Protein AF-A0A7Y2DA36-F1 (afdb_monomer)

Secondary structure (DSSP, 8-state):
---HHHHHHHHHHHHHHH-GGGGTTBPPPPPHHHHHHHHHHHTSPPPHHHHHHHHH---BSS--S--TTTTS-EE--HHHHHHHHHHHHHHHTT-PPSS-HHHHHHTTS-EEESS----S--TTEEEEEEETTTEEEEEESS--TT--TTEEEEEETTTTEEEEEESSHHHHHHHHHHHHHHT-EEEETTEEEEPP-

Mean predicted aligned error: 3.6 Å

Nearest PDB structures (foldseek):
  6qbr-assembly1_A  TM=8.772E-01  e=2.105E-14  Saccharomyces cerevisiae
  6qbp-assembly1_B  TM=8.819E-01  e=4.859E-14  Saccharomyces cerevisiae
  6qbn-assembly1_B  TM=8.919E-01  e=9.250E-14  Saccharomyces cerevisiae S288C
  5j1b-assembly1_A  TM=8.796E-01  e=1.052E-13  Saccharomyces cerevisiae
  6qbp-assembly1_A  TM=8.705E-01  e=5.982E-13  Saccharomyces cerevisiae

Structure (mmCIF, N/CA/C/O backbone):
data_AF-A0A7Y2DA36-F1
#
_entry.id   AF-A0A7Y2DA36-F1
#
loop_
_atom_site.group_PDB
_atom_site.id
_atom_site.type_symbol
_atom_site.label_atom_id
_atom_site.label_alt_id
_atom_site.label_comp_id
_atom_site.label_asym_id
_atom_site.label_entity_id
_atom_site.label_seq_id
_atom_site.pdbx_PDB_ins_code
_atom_site.Cartn_x
_atom_site.Cartn_y
_atom_site.Cartn_z
_atom_site.occupancy
_atom_site.B_iso_or_equiv
_atom_site.auth_seq_id
_atom_site.auth_comp_id
_atom_site.auth_asym_id
_atom_site.auth_atom_id
_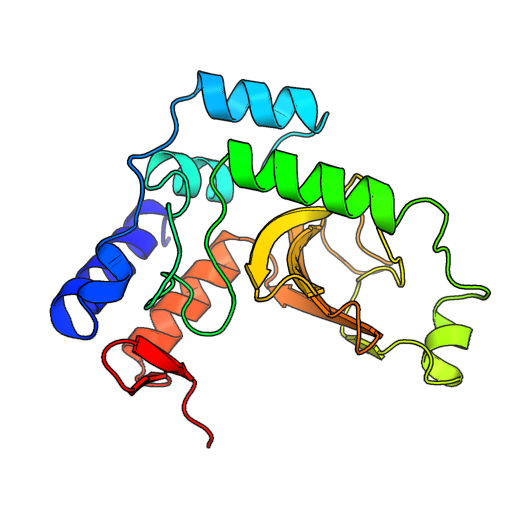atom_site.pdbx_PDB_model_num
ATOM 1 N N . MET A 1 1 ? -21.817 2.425 -4.270 1.00 60.47 1 MET A N 1
ATOM 2 C CA . MET A 1 1 ? -20.372 2.229 -4.485 1.00 60.47 1 MET A CA 1
ATOM 3 C C . MET A 1 1 ? -19.718 2.325 -3.132 1.00 60.47 1 MET A C 1
ATOM 5 O O . MET A 1 1 ? -20.063 3.242 -2.394 1.00 60.47 1 MET A O 1
ATOM 9 N N . GLU A 1 2 ? -18.872 1.363 -2.793 1.00 82.12 2 GLU A N 1
ATOM 10 C CA . GLU A 1 2 ? -18.093 1.446 -1.562 1.00 82.12 2 GLU A CA 1
ATOM 11 C C . GLU A 1 2 ? -17.114 2.617 -1.644 1.00 82.12 2 GLU A C 1
ATOM 13 O O . GLU A 1 2 ? -16.527 2.878 -2.696 1.00 82.12 2 GLU A O 1
ATOM 18 N N . THR A 1 3 ? -16.990 3.356 -0.548 1.00 95.19 3 THR A N 1
ATOM 19 C CA . THR A 1 3 ? -16.012 4.435 -0.384 1.00 95.19 3 THR A CA 1
ATOM 20 C C . THR A 1 3 ? -14.928 3.997 0.588 1.00 95.19 3 THR A C 1
ATOM 22 O O . THR A 1 3 ? -15.167 3.139 1.445 1.00 95.19 3 THR A O 1
ATOM 25 N N . VAL A 1 4 ? -13.757 4.628 0.521 1.00 97.69 4 VAL A N 1
ATOM 26 C CA . VAL A 1 4 ? -12.660 4.342 1.456 1.00 97.69 4 VAL A CA 1
ATOM 27 C C . VAL A 1 4 ? -13.093 4.602 2.902 1.00 97.69 4 VAL A C 1
ATOM 29 O O . VAL A 1 4 ? -12.846 3.762 3.764 1.00 97.69 4 VAL A O 1
ATOM 32 N N . ARG A 1 5 ? -13.860 5.669 3.175 1.00 97.94 5 ARG A N 1
ATOM 33 C CA . ARG A 1 5 ? -14.485 5.880 4.495 1.00 97.94 5 ARG A CA 1
ATOM 34 C C . ARG A 1 5 ? -15.381 4.722 4.941 1.00 97.94 5 ARG A C 1
ATOM 36 O O . ARG A 1 5 ? -15.353 4.362 6.117 1.00 97.94 5 ARG A O 1
ATOM 43 N N . SER A 1 6 ? -16.203 4.162 4.049 1.00 98.12 6 SER A N 1
ATOM 44 C CA . SER A 1 6 ? -17.090 3.044 4.404 1.00 98.12 6 SER A CA 1
ATOM 45 C C . SER A 1 6 ? -16.318 1.756 4.702 1.00 98.12 6 SER A C 1
ATOM 47 O O . SER A 1 6 ? -16.662 1.058 5.654 1.00 98.12 6 SER A O 1
ATOM 49 N N . LEU A 1 7 ? -15.235 1.502 3.961 1.00 98.56 7 LEU A N 1
ATOM 50 C CA . LEU A 1 7 ? -14.328 0.377 4.177 1.00 98.56 7 LEU A CA 1
ATOM 51 C C . LEU A 1 7 ? -13.592 0.486 5.513 1.00 98.56 7 LEU A C 1
ATOM 53 O O . LEU A 1 7 ? -13.593 -0.461 6.293 1.00 98.56 7 LEU A O 1
ATOM 57 N N . TRP A 1 8 ? -13.048 1.663 5.830 1.00 98.44 8 TRP A N 1
ATOM 58 C CA . TRP A 1 8 ? -12.427 1.913 7.132 1.00 98.44 8 TRP A CA 1
ATOM 59 C C . TRP A 1 8 ? -13.408 1.733 8.288 1.00 98.44 8 TRP A C 1
ATOM 61 O O . TRP A 1 8 ? -13.072 1.087 9.272 1.00 98.44 8 TRP A O 1
ATOM 71 N N . ASN A 1 9 ? -14.649 2.211 8.154 1.00 98.38 9 ASN A N 1
ATOM 72 C CA . ASN A 1 9 ? -15.666 1.988 9.184 1.00 98.38 9 ASN A CA 1
ATOM 73 C C . ASN A 1 9 ? -15.932 0.491 9.418 1.00 98.38 9 ASN A C 1
ATOM 75 O O . ASN A 1 9 ? -16.100 0.073 10.563 1.00 98.38 9 ASN A O 1
ATOM 79 N N . ARG A 1 10 ? -15.987 -0.318 8.352 1.00 98.38 10 ARG A N 1
ATOM 80 C CA . ARG A 1 10 ? -16.141 -1.780 8.449 1.00 98.38 10 ARG A CA 1
ATOM 81 C C . ARG A 1 10 ? -14.934 -2.417 9.142 1.00 98.38 10 ARG A C 1
ATOM 83 O O . ARG A 1 10 ? -15.123 -3.150 10.111 1.00 98.38 10 ARG A O 1
ATOM 90 N N . LEU A 1 11 ? -13.718 -2.061 8.723 1.00 98.06 11 LEU A N 1
ATOM 91 C CA . LEU A 1 11 ? -12.470 -2.539 9.324 1.00 98.06 11 LEU A CA 1
ATOM 92 C C . LEU A 1 11 ? -12.367 -2.185 10.813 1.00 98.06 11 LEU A C 1
ATOM 94 O O . LEU A 1 11 ? -12.115 -3.062 11.636 1.00 98.06 11 LEU A O 1
ATOM 98 N N . GLU A 1 12 ? -12.628 -0.932 11.186 1.00 98.00 12 GLU A N 1
ATOM 99 C CA . GLU A 1 12 ? -12.635 -0.497 12.584 1.00 98.00 12 GLU A CA 1
ATOM 100 C C . GLU A 1 12 ? -13.687 -1.257 13.406 1.00 98.00 12 GLU A C 1
ATOM 102 O O . GLU A 1 12 ? -13.406 -1.700 14.518 1.00 98.00 12 GLU A O 1
ATOM 107 N N . ASN A 1 13 ? -14.902 -1.441 12.882 1.00 98.19 13 ASN A N 1
ATOM 108 C CA . ASN A 1 13 ? -15.960 -2.175 13.584 1.00 98.19 13 ASN A CA 1
ATOM 109 C C . ASN A 1 13 ? -15.602 -3.653 13.783 1.00 98.19 13 ASN A C 1
ATOM 111 O O . ASN A 1 13 ? -15.826 -4.209 14.866 1.00 98.19 13 ASN A O 1
ATOM 115 N N . TRP A 1 14 ? -15.021 -4.279 12.760 1.00 97.75 14 TRP A N 1
ATOM 116 C CA . TRP A 1 14 ? -14.514 -5.640 12.855 1.00 97.75 14 TRP A CA 1
ATOM 117 C C . TRP A 1 14 ? -13.387 -5.726 13.890 1.00 97.75 14 TRP A C 1
ATOM 119 O O . TRP A 1 14 ? -13.440 -6.583 14.774 1.00 97.75 14 TRP A O 1
ATOM 129 N N . GLY A 1 15 ? -12.429 -4.794 13.855 1.00 96.00 15 GLY A N 1
ATOM 130 C CA . GLY A 1 15 ? -11.313 -4.716 14.798 1.00 96.00 15 GLY A CA 1
ATOM 131 C C . GLY A 1 15 ? -11.784 -4.548 16.242 1.00 96.00 15 GLY A C 1
ATOM 132 O O . GLY A 1 15 ? -11.376 -5.315 17.108 1.00 96.00 15 GLY A O 1
ATOM 133 N N . ARG A 1 16 ? -12.737 -3.643 16.507 1.00 96.56 16 ARG A N 1
ATOM 134 C CA . ARG A 1 16 ? -13.330 -3.438 17.846 1.00 96.56 16 ARG A CA 1
ATOM 135 C C . ARG A 1 16 ? -13.975 -4.700 18.416 1.00 96.56 16 ARG A C 1
ATOM 137 O O . ARG A 1 16 ? -14.029 -4.852 19.633 1.00 96.56 16 ARG A O 1
ATOM 144 N N . THR A 1 17 ? -14.480 -5.576 17.552 1.00 96.25 17 THR A N 1
ATOM 145 C CA . THR A 1 17 ? -15.185 -6.797 17.957 1.00 96.25 17 THR A CA 1
ATOM 146 C C . THR A 1 17 ? -14.232 -7.982 18.113 1.00 96.25 17 THR A C 1
ATOM 148 O O . THR A 1 17 ? -14.348 -8.733 19.078 1.00 96.25 17 THR A O 1
ATOM 151 N N . ASN A 1 18 ? -13.288 -8.150 17.182 1.00 94.94 18 ASN A N 1
ATOM 152 C CA . ASN A 1 18 ? -12.509 -9.383 17.041 1.00 94.94 18 ASN A CA 1
ATOM 153 C C . ASN A 1 18 ? -11.040 -9.236 17.458 1.00 94.94 18 ASN A C 1
ATOM 155 O O . ASN A 1 18 ? -10.461 -10.173 18.007 1.00 94.94 18 ASN A O 1
ATOM 159 N N . ALA A 1 19 ? -10.429 -8.073 17.218 1.00 93.81 19 ALA A N 1
ATOM 160 C CA . ALA A 1 19 ? -9.013 -7.831 17.486 1.00 93.81 19 ALA A CA 1
ATOM 161 C C . ALA A 1 19 ? -8.736 -6.372 17.901 1.00 93.81 19 ALA A C 1
ATOM 163 O O . ALA A 1 19 ? -8.043 -5.661 17.175 1.00 93.81 19 ALA A O 1
ATOM 164 N N . PRO A 1 20 ? -9.220 -5.900 19.071 1.00 93.56 20 PRO A N 1
ATOM 165 C CA . PRO A 1 20 ? -9.138 -4.481 19.439 1.00 93.56 20 PRO A CA 1
ATOM 166 C C . PRO A 1 20 ? -7.720 -3.901 19.406 1.00 93.56 20 PRO A C 1
ATOM 168 O O . PRO A 1 20 ? -7.544 -2.739 19.054 1.00 93.56 20 PRO A O 1
ATOM 171 N N . LYS A 1 21 ? -6.714 -4.740 19.688 1.00 90.25 21 LYS A N 1
ATOM 172 C CA . LYS A 1 21 ? -5.293 -4.376 19.657 1.00 90.25 21 LYS A CA 1
ATOM 173 C C . LYS A 1 21 ? -4.812 -3.862 18.302 1.00 90.25 21 LYS A C 1
ATOM 175 O O . LYS A 1 21 ? -3.883 -3.077 18.275 1.00 90.25 21 LYS A O 1
ATOM 180 N N . MET A 1 22 ? -5.425 -4.279 17.190 1.00 91.44 22 MET A N 1
ATOM 181 C CA . MET A 1 22 ? -5.031 -3.800 15.854 1.00 91.44 22 MET A CA 1
ATOM 182 C C . MET A 1 22 ? -5.370 -2.320 15.616 1.00 91.44 22 MET A C 1
ATOM 184 O O . MET A 1 22 ? -4.970 -1.758 14.605 1.00 91.44 22 MET A O 1
ATOM 188 N N . LEU A 1 23 ? -6.176 -1.719 16.498 1.00 93.62 23 LEU A N 1
ATOM 189 C CA . LEU A 1 23 ? -6.620 -0.330 16.394 1.00 93.62 23 LEU A CA 1
ATOM 190 C C . LEU A 1 23 ? -5.894 0.599 17.373 1.00 93.62 23 LEU A C 1
ATOM 192 O O . LEU A 1 23 ? -6.095 1.807 17.294 1.00 93.62 23 LEU A O 1
ATOM 196 N N . GLU A 1 24 ? -5.126 0.052 18.323 1.00 91.12 24 GLU A N 1
ATOM 197 C CA . GLU A 1 24 ? -4.502 0.824 19.410 1.00 91.12 24 GLU A CA 1
ATOM 198 C C . GLU A 1 24 ? -3.433 1.792 18.882 1.00 91.12 24 GLU A C 1
ATOM 200 O O . GLU A 1 24 ? -3.335 2.913 19.381 1.00 91.12 24 GLU A O 1
ATOM 205 N N . ASP A 1 25 ? -2.740 1.393 17.815 1.00 90.81 25 ASP A N 1
ATOM 206 C CA . ASP A 1 25 ? -1.566 2.093 17.281 1.00 90.81 25 ASP A CA 1
ATOM 207 C C . ASP A 1 25 ? -1.891 2.952 16.047 1.00 90.81 25 ASP A C 1
ATOM 209 O O . ASP A 1 25 ? -0.998 3.523 15.420 1.00 90.81 25 ASP A O 1
ATOM 213 N N . LEU A 1 26 ? -3.171 3.049 15.665 1.00 95.44 26 LEU A N 1
ATOM 214 C CA . LEU A 1 26 ? -3.594 3.866 14.530 1.00 95.44 26 LEU A CA 1
ATOM 215 C C . LEU A 1 26 ? -3.426 5.354 14.836 1.00 95.44 26 LEU A C 1
ATOM 217 O O . LEU A 1 26 ? -4.015 5.894 15.777 1.00 95.44 26 LEU A O 1
ATOM 221 N N . ASN A 1 27 ? -2.693 6.046 13.969 1.00 96.62 27 ASN A N 1
ATOM 222 C CA . ASN A 1 27 ? -2.507 7.483 14.087 1.00 96.62 27 ASN A CA 1
ATOM 223 C C . ASN A 1 27 ? -3.800 8.235 13.739 1.00 96.62 27 ASN A C 1
ATOM 225 O O . ASN A 1 27 ? -4.677 7.747 13.012 1.00 96.62 27 ASN A O 1
ATOM 229 N N . SER A 1 28 ? -3.903 9.481 14.205 1.00 97.25 28 SER A N 1
ATOM 230 C CA . SER A 1 28 ? -4.895 10.413 13.667 1.00 97.25 28 SER A CA 1
ATOM 231 C C . SER A 1 28 ? -4.665 10.639 12.172 1.00 97.25 28 SER A C 1
ATOM 233 O O . SER A 1 28 ? -3.541 10.523 11.684 1.00 97.25 28 SER A O 1
ATOM 235 N N . GLY A 1 29 ? -5.726 10.981 11.446 1.00 98.44 29 GLY A N 1
ATOM 236 C CA . GLY A 1 29 ? -5.642 11.297 10.024 1.00 98.44 29 GLY A CA 1
ATOM 237 C C . GLY A 1 29 ? -4.644 12.410 9.695 1.00 98.44 29 GLY A C 1
ATOM 238 O O . GLY A 1 29 ? -4.483 13.359 10.463 1.00 98.44 29 GLY A O 1
ATOM 239 N N . ALA A 1 30 ? -4.004 12.284 8.535 1.00 98.44 30 ALA A N 1
ATOM 240 C CA . ALA A 1 30 ? -3.049 13.245 8.008 1.00 98.44 30 ALA A CA 1
ATOM 241 C C . ALA A 1 30 ? -3.755 14.540 7.591 1.00 98.44 30 ALA A C 1
ATOM 243 O O . ALA A 1 30 ? -4.823 14.512 6.967 1.00 98.44 30 ALA A O 1
ATOM 244 N N . GLY A 1 31 ? -3.133 15.676 7.892 1.00 98.38 31 GLY A N 1
ATOM 245 C CA . GLY A 1 31 ? -3.520 16.970 7.349 1.00 98.38 31 GLY A CA 1
ATOM 246 C C . GLY A 1 31 ? -3.215 17.076 5.854 1.00 98.38 31 GLY A C 1
ATOM 247 O O . GLY A 1 31 ? -2.339 16.392 5.321 1.00 98.38 31 GLY A O 1
ATOM 248 N N . ASP A 1 32 ? -3.912 17.981 5.164 1.00 98.31 32 ASP A N 1
ATOM 249 C CA . ASP A 1 32 ? -3.669 18.217 3.736 1.00 98.31 32 ASP A CA 1
ATOM 250 C C . ASP A 1 32 ? -2.222 18.667 3.467 1.00 98.31 32 ASP A C 1
ATOM 252 O O . ASP A 1 32 ? -1.628 18.225 2.487 1.00 98.31 32 ASP A O 1
ATOM 256 N N . ASP A 1 33 ? -1.623 19.459 4.363 1.00 98.44 33 ASP A N 1
ATOM 257 C CA . ASP A 1 33 ? -0.231 19.913 4.240 1.00 98.44 33 ASP A CA 1
ATOM 258 C C . ASP A 1 33 ? 0.776 18.750 4.292 1.00 98.44 33 ASP A C 1
ATOM 260 O O . ASP A 1 33 ? 1.762 18.760 3.556 1.00 98.44 33 ASP A O 1
ATOM 264 N N . GLU A 1 34 ? 0.522 17.718 5.107 1.00 98.69 34 GLU A N 1
ATOM 265 C CA . GLU A 1 34 ? 1.378 16.524 5.187 1.00 98.69 34 GLU A CA 1
ATOM 266 C C . GLU A 1 34 ? 1.312 15.708 3.892 1.00 98.69 34 GLU A C 1
ATOM 268 O O . GLU A 1 34 ? 2.333 15.243 3.385 1.00 98.69 34 GLU A O 1
ATOM 273 N N . ILE A 1 35 ? 0.110 15.562 3.327 1.00 98.75 35 ILE A N 1
ATOM 274 C CA . ILE A 1 35 ? -0.100 14.850 2.062 1.00 98.75 35 ILE A CA 1
ATOM 275 C C . ILE A 1 35 ? 0.528 15.628 0.899 1.00 98.75 35 ILE A C 1
ATOM 277 O O . ILE A 1 35 ? 1.192 15.029 0.056 1.00 98.75 35 ILE A O 1
ATOM 281 N N . ILE A 1 36 ? 0.366 16.954 0.864 1.00 98.62 36 ILE A N 1
ATOM 282 C CA . ILE A 1 36 ? 0.979 17.823 -0.151 1.00 98.62 36 ILE A CA 1
ATOM 283 C C . ILE A 1 36 ? 2.506 17.759 -0.059 1.00 98.62 36 ILE A C 1
ATOM 285 O O . ILE A 1 36 ? 3.177 17.660 -1.087 1.00 98.62 36 ILE A O 1
ATOM 289 N N . ALA A 1 37 ? 3.067 17.788 1.153 1.00 98.62 37 ALA A N 1
ATOM 290 C CA . ALA A 1 37 ? 4.505 17.655 1.356 1.00 98.62 37 ALA A CA 1
ATOM 291 C C . ALA A 1 37 ? 5.023 16.302 0.846 1.00 98.62 37 ALA A C 1
ATOM 293 O O . ALA A 1 37 ? 6.053 16.263 0.172 1.00 98.62 37 ALA A O 1
ATOM 294 N N . LEU A 1 38 ? 4.287 15.214 1.099 1.00 98.69 38 LEU A N 1
ATOM 295 C CA . LEU A 1 38 ? 4.619 13.889 0.581 1.00 98.69 38 LEU A CA 1
ATOM 296 C C . LEU A 1 38 ? 4.563 13.838 -0.955 1.00 98.69 38 LEU A C 1
ATOM 298 O O . LEU A 1 38 ? 5.533 13.421 -1.582 1.00 98.69 38 LEU A O 1
ATOM 302 N N . GLU A 1 39 ? 3.470 14.301 -1.570 1.00 98.62 39 GLU A N 1
ATOM 303 C CA . GLU A 1 39 ? 3.325 14.378 -3.035 1.00 98.62 39 GLU A CA 1
ATOM 304 C C . GLU A 1 39 ? 4.458 15.201 -3.669 1.00 98.62 39 GLU A C 1
ATOM 306 O O . GLU A 1 39 ? 5.055 14.794 -4.669 1.00 98.62 39 GLU A O 1
ATOM 311 N N . SER A 1 40 ? 4.814 16.329 -3.047 1.00 98.44 40 SER A N 1
ATOM 312 C CA . SER A 1 40 ? 5.918 17.176 -3.496 1.00 98.44 40 SER A CA 1
ATOM 313 C C . SER A 1 40 ? 7.277 16.489 -3.368 1.00 98.44 40 SER A C 1
ATOM 315 O O . SER A 1 40 ? 8.116 16.663 -4.249 1.00 98.44 40 SER A O 1
ATOM 317 N N . ALA A 1 41 ? 7.520 15.740 -2.290 1.00 98.19 41 ALA A N 1
ATOM 318 C CA . ALA A 1 41 ? 8.782 15.033 -2.076 1.00 98.19 41 ALA A CA 1
ATOM 319 C C . ALA A 1 41 ? 8.960 13.857 -3.050 1.00 98.19 41 ALA A C 1
ATOM 321 O O . ALA A 1 41 ? 10.066 13.620 -3.530 1.00 98.19 41 ALA A O 1
ATOM 322 N N . LEU A 1 42 ? 7.868 13.158 -3.370 1.00 97.50 42 LEU A N 1
ATOM 323 C CA . LEU A 1 42 ? 7.843 12.048 -4.328 1.00 97.50 42 LEU A CA 1
ATOM 324 C C . LEU A 1 42 ? 7.768 12.515 -5.791 1.00 97.50 42 LEU A C 1
ATOM 326 O O . LEU A 1 42 ? 7.936 11.704 -6.699 1.00 97.50 42 LEU A O 1
ATOM 330 N N . ASN A 1 43 ? 7.498 13.805 -6.026 1.00 97.38 43 ASN A N 1
ATOM 331 C CA . ASN A 1 43 ? 7.228 14.377 -7.346 1.00 97.38 43 ASN A CA 1
ATOM 332 C C . ASN A 1 43 ? 6.118 13.617 -8.110 1.00 97.38 43 ASN A C 1
ATOM 334 O O . ASN A 1 43 ? 6.211 13.385 -9.317 1.00 97.38 43 ASN A O 1
ATOM 338 N N . LEU A 1 44 ? 5.070 13.205 -7.389 1.00 96.38 44 LEU A N 1
ATOM 339 C CA . LEU A 1 44 ? 3.949 12.406 -7.891 1.00 96.38 44 LEU A CA 1
ATOM 340 C C . LEU A 1 44 ? 2.642 12.819 -7.207 1.00 96.38 44 LEU A C 1
ATOM 342 O O . LEU A 1 44 ? 2.637 13.327 -6.091 1.00 96.38 44 LEU A O 1
ATOM 346 N N . THR A 1 45 ? 1.513 12.570 -7.870 1.00 97.62 45 THR A N 1
ATOM 347 C CA . THR A 1 45 ? 0.181 12.719 -7.265 1.00 97.62 45 THR A CA 1
ATOM 348 C C . THR A 1 45 ? -0.309 11.359 -6.785 1.00 97.62 45 THR A C 1
ATOM 350 O O . THR A 1 45 ? -0.451 10.430 -7.579 1.00 97.62 45 THR A O 1
ATOM 353 N N . LEU A 1 46 ? -0.597 11.242 -5.491 1.00 98.25 46 LEU A N 1
ATOM 354 C CA . LEU A 1 46 ? -1.102 10.014 -4.887 1.00 98.25 46 LEU A CA 1
ATOM 355 C C . LEU A 1 46 ? -2.554 9.748 -5.316 1.00 98.25 46 LEU A C 1
ATOM 357 O O . LEU A 1 46 ? -3.323 10.697 -5.534 1.00 98.25 46 LEU A O 1
ATOM 361 N N . PRO A 1 47 ? -2.990 8.474 -5.381 1.00 98.12 47 PRO A N 1
ATOM 362 C CA . PRO A 1 47 ? -4.357 8.150 -5.764 1.00 98.12 47 PRO A CA 1
ATOM 363 C C . PRO A 1 47 ? -5.353 8.719 -4.752 1.00 98.12 47 PRO A C 1
ATOM 365 O O . PRO A 1 47 ? -5.102 8.722 -3.544 1.00 98.12 47 PRO A O 1
ATOM 368 N N . ALA A 1 48 ? -6.515 9.170 -5.230 1.00 98.12 48 ALA A N 1
ATOM 369 C CA . ALA A 1 48 ? -7.537 9.778 -4.376 1.00 98.12 48 ALA A CA 1
ATOM 370 C C . ALA A 1 48 ? -7.961 8.857 -3.217 1.00 98.12 48 ALA A C 1
ATOM 372 O O . ALA A 1 48 ? -8.091 9.325 -2.087 1.00 98.12 48 ALA A O 1
ATOM 373 N N . SER A 1 49 ? -8.088 7.552 -3.480 1.00 98.00 49 SER A N 1
ATOM 374 C CA . SER A 1 49 ? -8.423 6.543 -2.472 1.00 98.00 49 SER A CA 1
ATOM 375 C C . SER A 1 49 ? -7.368 6.435 -1.370 1.00 98.00 49 SER A C 1
ATOM 377 O O . SER A 1 49 ? -7.707 6.327 -0.195 1.00 98.00 49 SER A O 1
ATOM 379 N N . TYR A 1 50 ? -6.084 6.504 -1.726 1.00 98.69 50 TYR A N 1
ATOM 380 C CA . TYR A 1 50 ? -5.0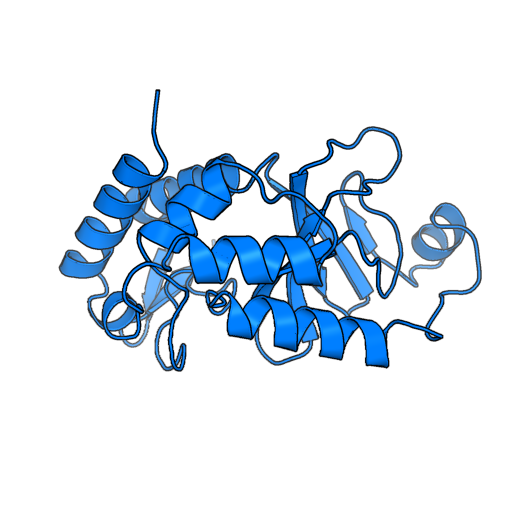06 6.434 -0.744 1.00 98.69 50 TYR A CA 1
ATOM 381 C C . TYR A 1 50 ? -4.924 7.719 0.087 1.00 98.69 50 TYR A C 1
ATOM 383 O O . TYR A 1 50 ? -4.807 7.661 1.308 1.00 98.69 50 TYR A O 1
ATOM 391 N N . LYS A 1 51 ? -5.114 8.888 -0.540 1.00 98.69 51 LYS A N 1
ATOM 392 C CA . LYS A 1 51 ? -5.218 10.161 0.190 1.00 98.69 51 LYS A CA 1
ATOM 393 C C . LYS A 1 51 ? -6.405 10.188 1.151 1.00 98.69 51 LYS A C 1
ATOM 395 O O . LYS A 1 51 ? -6.279 10.715 2.249 1.00 98.69 51 LYS A O 1
ATOM 400 N N . GLU A 1 52 ? -7.560 9.646 0.761 1.00 98.56 52 GLU A N 1
ATOM 401 C CA . GLU A 1 52 ? -8.707 9.505 1.669 1.00 98.56 52 GLU A CA 1
ATOM 402 C C . GLU A 1 52 ? -8.361 8.598 2.858 1.00 98.56 52 GLU A C 1
ATOM 404 O O . GLU A 1 52 ? -8.668 8.951 3.991 1.00 98.56 52 GLU A O 1
ATOM 409 N N . SER A 1 53 ? -7.653 7.491 2.619 1.00 98.69 53 SER A N 1
ATOM 410 C CA . SER A 1 53 ? -7.173 6.593 3.674 1.00 98.69 53 SER A CA 1
ATOM 411 C C . SER A 1 53 ? -6.231 7.295 4.656 1.00 98.69 53 SER A C 1
ATOM 413 O O . SER A 1 53 ? -6.453 7.228 5.863 1.00 98.69 53 SER A O 1
ATOM 415 N N . LEU A 1 54 ? -5.233 8.032 4.154 1.00 98.75 54 LEU A N 1
ATOM 416 C CA . LEU A 1 54 ? -4.307 8.816 4.980 1.00 98.75 54 LEU A CA 1
ATOM 417 C C . LEU A 1 54 ? -5.031 9.872 5.823 1.00 98.75 54 LEU A C 1
ATOM 419 O O . LEU A 1 54 ? -4.691 10.062 6.986 1.00 98.75 54 LEU A O 1
ATOM 423 N N . ARG A 1 55 ? -6.071 10.521 5.281 1.00 98.69 55 ARG A N 1
ATOM 424 C CA . ARG A 1 55 ? -6.911 11.476 6.031 1.00 98.69 55 ARG A CA 1
ATOM 425 C C . ARG A 1 55 ? -7.762 10.829 7.124 1.00 98.69 55 ARG A C 1
ATOM 427 O O . ARG A 1 55 ? -8.264 11.543 7.987 1.00 98.69 55 ARG A O 1
ATOM 434 N N . ILE A 1 56 ? -7.972 9.514 7.082 1.00 98.56 56 ILE A N 1
ATOM 435 C CA . ILE A 1 56 ? -8.662 8.775 8.147 1.00 98.56 56 ILE A CA 1
ATOM 436 C C . ILE A 1 56 ? -7.636 8.354 9.203 1.00 98.56 56 ILE A C 1
ATOM 438 O O . ILE A 1 56 ? -7.798 8.711 10.369 1.00 98.56 56 ILE A O 1
ATOM 442 N N . HIS A 1 57 ? -6.558 7.693 8.773 1.00 98.38 57 HIS A N 1
ATOM 443 C CA . HIS A 1 57 ? -5.435 7.290 9.616 1.00 98.38 57 HIS A CA 1
ATOM 444 C C . HIS A 1 57 ? -4.109 7.546 8.902 1.00 98.38 57 HIS A C 1
ATOM 446 O O . HIS A 1 57 ? -3.865 6.999 7.822 1.00 98.38 57 HIS A O 1
ATOM 452 N N . ASN A 1 58 ? -3.233 8.347 9.514 1.00 98.31 58 ASN A N 1
ATOM 453 C CA . ASN A 1 58 ? -1.890 8.596 8.996 1.00 98.31 58 ASN A CA 1
ATOM 454 C C . ASN A 1 58 ? -0.930 7.453 9.366 1.00 98.31 58 ASN A C 1
ATOM 456 O O . ASN A 1 58 ? 0.024 7.653 10.117 1.00 98.31 58 ASN A O 1
ATOM 460 N N . GLY A 1 59 ? -1.205 6.241 8.890 1.00 96.81 59 GLY A N 1
ATOM 461 C CA . GLY A 1 59 ? -0.438 5.060 9.280 1.00 96.81 59 GLY A CA 1
ATOM 462 C C . GLY A 1 59 ? -0.691 4.603 10.718 1.00 96.81 59 GLY A C 1
ATOM 463 O O . GLY A 1 59 ? -1.668 4.999 11.359 1.00 96.81 59 GLY A O 1
ATOM 464 N N . GLU A 1 60 ? 0.228 3.787 11.220 1.00 94.06 60 GLU A N 1
ATOM 465 C CA . GLU A 1 60 ? 0.322 3.336 12.610 1.00 94.06 60 GLU A CA 1
ATOM 466 C C . GLU A 1 60 ? 1.715 3.640 13.196 1.00 94.06 60 GLU A C 1
ATOM 468 O O . GLU A 1 60 ? 2.679 3.830 12.452 1.00 94.06 60 GLU A O 1
ATOM 473 N N . SER A 1 61 ? 1.819 3.786 14.520 1.00 83.50 61 SER A N 1
ATOM 474 C CA . SER A 1 61 ? 3.022 4.308 15.194 1.00 83.50 61 SER A CA 1
ATOM 475 C C . SER A 1 61 ? 4.165 3.303 15.352 1.00 83.50 61 SER A C 1
ATOM 477 O O . SER A 1 61 ? 5.329 3.632 15.127 1.00 83.50 61 SER A O 1
ATOM 479 N N . ASP A 1 62 ? 3.846 2.091 15.777 1.00 69.06 62 ASP A N 1
ATOM 480 C CA 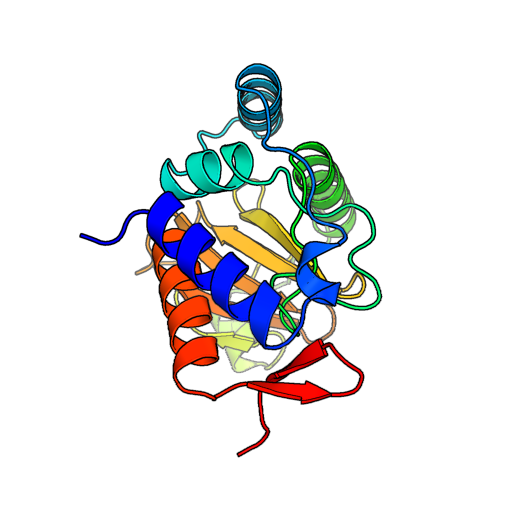. ASP A 1 62 ? 4.786 1.053 16.205 1.00 69.06 62 ASP A CA 1
ATOM 481 C C . ASP A 1 62 ? 4.451 -0.313 15.600 1.00 69.06 62 ASP A C 1
ATOM 483 O O . ASP A 1 62 ? 5.343 -1.160 15.504 1.00 69.06 62 ASP A O 1
ATOM 487 N N . GLY A 1 63 ? 3.210 -0.517 15.131 1.00 61.50 63 GLY A N 1
ATOM 488 C CA . GLY A 1 63 ? 2.790 -1.693 14.356 1.00 61.50 63 GLY A CA 1
ATOM 489 C C . GLY A 1 63 ? 3.050 -3.021 15.076 1.00 61.50 63 GLY A C 1
ATOM 490 O O . GLY A 1 63 ? 3.177 -4.078 14.449 1.00 61.50 63 GLY A O 1
ATOM 491 N N . TRP A 1 64 ? 3.196 -2.980 16.401 1.00 66.81 64 TRP A N 1
ATOM 492 C CA . TRP A 1 64 ? 3.619 -4.096 17.232 1.00 66.81 64 TRP A CA 1
ATOM 493 C C . TRP A 1 64 ? 2.855 -4.043 18.553 1.00 66.81 64 TRP A C 1
ATOM 495 O O . TRP A 1 64 ? 2.976 -3.074 19.286 1.00 66.81 64 TRP A O 1
ATOM 505 N N . PRO A 1 65 ? 2.144 -5.106 18.956 1.00 65.38 65 PRO A N 1
ATOM 506 C CA . PRO A 1 65 ? 2.154 -6.445 18.386 1.00 65.38 65 PRO A CA 1
ATOM 507 C C . PRO A 1 65 ? 1.277 -6.628 17.137 1.00 65.38 65 PRO A C 1
ATOM 509 O O . PRO A 1 65 ? 1.446 -7.626 16.443 1.00 65.38 65 PRO A O 1
ATOM 512 N N . CYS A 1 66 ? 0.310 -5.752 16.870 1.00 81.19 66 CYS A N 1
ATOM 513 C CA . CYS A 1 66 ? -0.774 -6.038 15.932 1.00 81.19 66 CYS A CA 1
ATOM 514 C C . CYS A 1 66 ? -0.914 -4.935 14.883 1.00 81.19 66 CYS A C 1
ATOM 516 O O . CYS A 1 66 ? -1.307 -3.827 15.218 1.00 81.19 66 CYS A O 1
ATOM 518 N N . LYS A 1 67 ? -0.639 -5.266 13.622 1.00 90.19 67 LYS A N 1
ATOM 519 C CA . LYS A 1 67 ? -0.727 -4.340 12.489 1.00 90.19 67 LYS A CA 1
ATOM 520 C C . LYS A 1 67 ? -2.158 -4.277 11.963 1.00 90.19 67 LYS A C 1
ATOM 522 O O . LYS A 1 67 ? -2.843 -5.306 11.909 1.00 90.19 67 LYS A O 1
ATOM 527 N N . ILE A 1 68 ? -2.601 -3.113 11.492 1.00 94.50 68 ILE A N 1
ATOM 528 C CA . ILE A 1 68 ? -3.948 -2.945 10.923 1.00 94.50 68 ILE A CA 1
ATOM 529 C C . ILE A 1 68 ? -4.177 -3.796 9.662 1.00 94.50 68 ILE A C 1
ATOM 531 O O . ILE A 1 68 ? -5.292 -4.272 9.445 1.00 94.50 68 ILE A O 1
ATOM 535 N N . PHE A 1 69 ? -3.125 -4.071 8.879 1.00 94.06 69 PHE A N 1
ATOM 536 C CA . PHE A 1 69 ? -3.143 -4.998 7.733 1.00 94.06 69 PHE A CA 1
ATOM 537 C C . PHE A 1 69 ? -2.630 -6.407 8.080 1.00 94.06 69 PHE A C 1
ATOM 539 O O . PHE A 1 69 ? -2.172 -7.139 7.201 1.00 94.06 69 PHE A O 1
ATOM 546 N N . ALA A 1 70 ? -2.730 -6.800 9.353 1.00 90.56 70 ALA A N 1
ATOM 547 C CA . ALA A 1 70 ? -2.433 -8.145 9.833 1.00 90.56 70 ALA A CA 1
ATOM 548 C C . ALA A 1 70 ? -1.021 -8.628 9.441 1.00 90.56 70 ALA A C 1
ATOM 550 O O . ALA A 1 70 ? -0.017 -8.025 9.818 1.00 90.56 70 ALA A O 1
ATOM 551 N N . ASP A 1 71 ? -0.942 -9.732 8.706 1.00 85.69 71 ASP A N 1
ATOM 552 C CA . ASP A 1 71 ? 0.280 -10.376 8.236 1.00 85.69 71 ASP A CA 1
ATOM 553 C C . ASP A 1 71 ? 0.943 -9.666 7.048 1.00 85.69 71 ASP A C 1
ATOM 555 O O . ASP A 1 71 ? 2.098 -9.955 6.743 1.00 85.69 71 ASP A O 1
ATOM 559 N N . ARG A 1 72 ? 0.261 -8.709 6.403 1.00 89.00 72 ARG A N 1
ATOM 560 C CA . ARG A 1 72 ? 0.779 -8.033 5.203 1.00 89.00 72 ARG A CA 1
ATOM 561 C C . ARG A 1 72 ? 1.879 -7.023 5.512 1.00 89.00 72 ARG A C 1
ATOM 563 O O . ARG A 1 72 ? 2.830 -6.908 4.746 1.00 89.00 72 ARG A O 1
ATOM 570 N N . GLY A 1 73 ? 1.748 -6.267 6.600 1.00 89.81 73 GLY A N 1
ATOM 571 C CA . GLY A 1 73 ? 2.706 -5.214 6.935 1.00 89.81 73 GLY A CA 1
ATOM 572 C C . GLY A 1 73 ? 2.107 -4.052 7.714 1.00 89.81 73 GLY A C 1
ATOM 573 O O . GLY A 1 73 ? 0.895 -3.969 7.912 1.00 89.81 73 GLY A O 1
ATOM 574 N N . ALA A 1 74 ? 2.997 -3.204 8.220 1.00 93.44 74 ALA A N 1
ATOM 575 C CA . ALA A 1 74 ? 2.660 -2.044 9.013 1.00 93.44 74 ALA A CA 1
ATOM 576 C C . ALA A 1 74 ? 2.199 -0.911 8.106 1.00 93.44 74 ALA A C 1
ATOM 578 O O . ALA A 1 74 ? 2.823 -0.660 7.074 1.00 93.44 74 ALA A O 1
ATOM 579 N N . TYR A 1 75 ? 1.112 -0.237 8.475 1.00 97.06 75 TYR A N 1
ATOM 580 C CA . TYR A 1 75 ? 0.580 0.863 7.677 1.00 97.06 75 TYR A CA 1
ATOM 581 C C . TYR A 1 75 ? 1.411 2.129 7.847 1.00 97.06 75 TYR A C 1
ATOM 583 O O . TYR A 1 75 ? 1.475 2.705 8.929 1.00 97.06 75 TYR A O 1
ATOM 591 N N . LEU A 1 76 ? 2.060 2.576 6.774 1.00 97.38 76 LEU A N 1
ATOM 592 C CA . LEU A 1 76 ? 3.001 3.686 6.855 1.00 97.38 76 LEU A CA 1
ATOM 593 C C . LEU A 1 76 ? 2.279 5.036 6.946 1.00 97.38 76 LEU A C 1
ATOM 595 O O . LEU A 1 76 ? 1.348 5.318 6.188 1.00 97.38 76 LEU A O 1
ATOM 599 N N . SER A 1 77 ? 2.759 5.889 7.852 1.00 98.06 77 SER A N 1
ATOM 600 C CA . SER A 1 77 ? 2.414 7.313 7.876 1.00 98.06 77 SER A CA 1
ATOM 601 C C . SER A 1 77 ? 3.030 8.038 6.681 1.00 98.06 77 SER A C 1
ATOM 603 O O . SER A 1 77 ? 3.933 7.513 6.037 1.00 98.06 77 SER A O 1
ATOM 605 N N . THR A 1 78 ? 2.618 9.271 6.400 1.00 98.56 78 THR A N 1
ATOM 606 C CA . THR A 1 78 ? 3.237 10.110 5.362 1.00 98.56 78 THR A CA 1
ATOM 607 C C . THR A 1 78 ? 4.758 10.231 5.528 1.00 98.56 78 THR A C 1
ATOM 609 O O . THR A 1 78 ? 5.500 10.114 4.553 1.00 98.56 78 THR A O 1
ATOM 612 N N . GLU A 1 79 ? 5.238 10.396 6.763 1.00 97.69 79 GLU A N 1
ATOM 613 C CA . GLU A 1 79 ? 6.670 10.374 7.087 1.00 97.69 79 GLU A CA 1
ATOM 614 C C . GLU A 1 79 ? 7.280 8.982 6.865 1.00 97.69 79 GLU A C 1
ATOM 616 O O . GLU A 1 79 ? 8.353 8.864 6.270 1.00 97.69 79 GLU A O 1
ATOM 621 N N . GLY A 1 80 ? 6.579 7.927 7.292 1.00 97.25 80 GLY A N 1
ATOM 622 C CA . GLY A 1 80 ? 6.987 6.537 7.103 1.00 97.25 80 GLY A CA 1
ATOM 623 C C . GLY A 1 80 ? 7.157 6.170 5.630 1.00 97.25 80 GLY A C 1
ATOM 624 O O . GLY A 1 80 ? 8.182 5.606 5.266 1.00 97.25 80 GLY A O 1
ATOM 625 N N . VAL A 1 81 ? 6.217 6.570 4.770 1.00 98.31 81 VAL A N 1
ATOM 626 C CA . VAL A 1 81 ? 6.286 6.395 3.311 1.00 98.31 81 VAL A CA 1
ATOM 627 C C . VAL A 1 81 ? 7.554 7.034 2.763 1.00 98.31 81 VAL A C 1
ATOM 629 O O . VAL A 1 81 ? 8.294 6.396 2.019 1.00 98.31 81 VAL A O 1
ATOM 632 N N . LEU A 1 82 ? 7.834 8.288 3.131 1.00 98.12 82 LEU A N 1
ATOM 633 C CA . LEU A 1 82 ? 9.003 8.998 2.618 1.00 98.12 82 LEU A CA 1
ATOM 634 C C . LEU A 1 82 ? 10.313 8.388 3.132 1.00 98.12 82 LEU A C 1
ATOM 636 O O . LEU A 1 82 ? 11.280 8.276 2.377 1.00 98.12 82 LEU A O 1
ATOM 640 N N . LYS A 1 83 ? 10.361 7.989 4.406 1.00 97.00 83 LYS A N 1
ATOM 641 C CA . LYS A 1 83 ? 11.516 7.303 4.994 1.00 97.00 83 LYS A CA 1
ATOM 642 C C . LYS A 1 83 ? 11.784 5.984 4.275 1.00 97.00 83 LYS A C 1
ATOM 644 O O . LYS A 1 83 ? 12.912 5.743 3.852 1.00 97.00 83 LYS A O 1
ATOM 649 N N . GLU A 1 84 ? 10.743 5.180 4.104 1.00 96.56 84 GLU A N 1
ATOM 650 C CA . GLU A 1 84 ? 10.806 3.884 3.443 1.00 96.56 84 GLU A CA 1
ATOM 651 C C . GLU A 1 84 ? 11.219 4.035 1.979 1.00 96.56 84 GLU A C 1
ATOM 653 O O . GLU A 1 84 ? 12.141 3.373 1.520 1.00 96.56 84 GLU A O 1
ATOM 658 N N . TRP A 1 85 ? 10.622 4.979 1.254 1.00 97.62 85 TRP A N 1
ATOM 659 C CA . TRP A 1 85 ? 10.979 5.265 -0.133 1.00 97.62 85 TRP A CA 1
ATOM 660 C C . TRP A 1 85 ? 12.449 5.689 -0.281 1.00 97.62 85 TRP A C 1
ATOM 662 O O . TRP A 1 85 ? 13.139 5.206 -1.176 1.00 97.62 85 TRP A O 1
ATOM 672 N N . ASN A 1 86 ? 12.964 6.547 0.610 1.00 97.06 86 ASN A N 1
ATOM 673 C CA . ASN A 1 86 ? 14.369 6.969 0.576 1.00 97.06 86 ASN A CA 1
ATOM 674 C C . ASN A 1 86 ? 15.330 5.824 0.903 1.00 97.06 86 ASN A C 1
ATOM 676 O O . ASN A 1 86 ? 16.345 5.686 0.224 1.00 97.06 86 ASN A O 1
ATOM 680 N N . MET A 1 87 ? 15.007 5.017 1.916 1.00 94.69 87 MET A N 1
ATOM 681 C CA . MET A 1 87 ? 15.777 3.823 2.263 1.00 94.69 87 MET A CA 1
ATOM 682 C C . MET A 1 87 ? 15.817 2.858 1.075 1.00 94.69 87 MET A C 1
ATOM 684 O O . MET A 1 87 ? 16.877 2.367 0.692 1.00 94.69 87 MET A O 1
ATOM 688 N N . ARG A 1 88 ? 14.673 2.675 0.412 1.00 93.75 88 ARG A N 1
ATOM 689 C CA . ARG A 1 88 ? 14.561 1.803 -0.754 1.00 93.75 88 ARG A CA 1
ATOM 690 C C . ARG A 1 88 ? 15.349 2.283 -1.948 1.00 93.75 88 ARG A C 1
ATOM 692 O O . ARG A 1 88 ? 16.005 1.484 -2.609 1.00 93.75 88 ARG A O 1
ATOM 699 N N . ARG A 1 89 ? 15.309 3.588 -2.192 1.00 94.81 89 ARG A N 1
ATOM 700 C CA . ARG A 1 89 ? 16.144 4.235 -3.193 1.00 94.81 89 ARG A CA 1
ATOM 701 C C . ARG A 1 89 ? 17.622 3.983 -2.907 1.00 94.81 89 ARG A C 1
ATOM 703 O O . ARG A 1 89 ? 18.330 3.558 -3.804 1.00 94.81 89 ARG A O 1
ATOM 710 N N . GLU A 1 90 ? 18.076 4.207 -1.675 1.00 93.62 90 GLU A N 1
ATOM 711 C CA . GLU A 1 90 ? 19.489 4.058 -1.299 1.00 93.62 90 GLU A CA 1
ATOM 712 C C . GLU A 1 90 ? 20.021 2.636 -1.525 1.00 93.62 90 GLU A C 1
ATOM 714 O O . GLU A 1 90 ? 21.131 2.479 -2.027 1.00 93.62 90 GLU A O 1
ATOM 719 N N . PHE A 1 91 ? 19.236 1.605 -1.198 1.00 89.94 91 PHE A N 1
ATOM 720 C CA . PHE A 1 91 ? 19.648 0.210 -1.393 1.00 89.94 91 PHE A CA 1
ATOM 721 C C . PHE A 1 91 ? 19.399 -0.320 -2.810 1.00 89.94 91 PHE A C 1
ATOM 723 O O . PHE A 1 91 ? 20.140 -1.179 -3.293 1.00 89.94 91 PHE A O 1
ATOM 730 N N . GLY A 1 92 ? 18.343 0.149 -3.472 1.00 89.44 92 GLY A N 1
ATOM 731 C CA . GLY A 1 92 ? 17.955 -0.322 -4.796 1.00 89.44 92 GLY A CA 1
ATOM 732 C C . GLY A 1 92 ? 18.706 0.363 -5.936 1.00 89.44 92 GLY A C 1
ATOM 733 O O . GLY A 1 92 ? 19.004 -0.288 -6.938 1.00 89.44 92 GLY A O 1
ATOM 734 N N . GLU A 1 93 ? 19.051 1.649 -5.802 1.00 86.88 93 GLU A N 1
ATOM 735 C CA . GLU A 1 93 ? 19.871 2.353 -6.791 1.00 86.88 93 GLU A CA 1
ATOM 736 C C . GLU A 1 93 ? 21.273 1.731 -6.851 1.00 86.88 93 GLU A C 1
ATOM 738 O O . GLU A 1 93 ? 22.017 1.705 -5.876 1.00 86.88 93 GLU A O 1
ATOM 743 N N . GLY A 1 94 ? 21.645 1.218 -8.027 1.00 78.50 94 GLY A N 1
ATOM 744 C CA . GLY A 1 94 ? 22.925 0.533 -8.235 1.00 78.50 94 GLY A CA 1
ATOM 745 C C . GLY A 1 94 ? 22.899 -0.974 -7.964 1.00 78.50 94 GLY A C 1
ATOM 746 O O . GLY A 1 94 ? 23.867 -1.648 -8.306 1.00 78.50 94 GLY A O 1
ATOM 747 N N . SER A 1 95 ? 21.788 -1.513 -7.457 1.00 85.88 95 SER A N 1
ATOM 748 C CA . SER A 1 95 ? 21.548 -2.957 -7.300 1.00 85.88 95 SER A CA 1
ATOM 749 C C . SER A 1 95 ? 20.796 -3.541 -8.504 1.00 85.88 95 SER A C 1
ATOM 751 O O . SER A 1 95 ? 19.929 -4.395 -8.356 1.00 85.88 95 SER A O 1
ATOM 753 N N . GLU A 1 96 ? 21.070 -3.044 -9.711 1.00 84.81 96 GLU A N 1
ATOM 754 C CA . GLU A 1 96 ? 20.362 -3.476 -10.918 1.00 84.81 96 GLU A CA 1
ATOM 755 C C . GLU A 1 96 ? 20.632 -4.947 -11.240 1.00 84.81 96 GLU A C 1
ATOM 757 O O . GLU A 1 96 ? 21.764 -5.425 -11.169 1.00 84.81 96 GLU A O 1
ATOM 762 N N . LEU A 1 97 ? 19.574 -5.653 -11.635 1.00 86.19 97 LEU A N 1
ATOM 763 C CA . LEU A 1 97 ? 19.671 -7.035 -12.083 1.00 86.19 97 LEU A CA 1
ATOM 764 C C . LEU A 1 97 ? 20.202 -7.072 -13.523 1.00 86.19 97 LEU A C 1
ATOM 766 O O . LEU A 1 97 ? 19.743 -6.323 -14.389 1.00 86.19 97 LEU A O 1
ATOM 770 N N . GLU A 1 98 ? 21.170 -7.950 -13.784 1.00 90.25 98 GLU A N 1
ATOM 771 C CA . GLU A 1 98 ? 21.725 -8.144 -15.123 1.00 90.25 98 GLU A CA 1
ATOM 772 C C . GLU A 1 98 ? 20.827 -9.061 -15.964 1.00 90.25 98 GLU A C 1
ATOM 774 O O . GLU A 1 98 ? 20.613 -10.220 -15.617 1.00 90.25 98 GLU A O 1
ATOM 779 N N . GLY A 1 99 ? 20.347 -8.551 -17.100 1.00 91.81 99 GLY A N 1
ATOM 780 C CA . GLY A 1 99 ? 19.520 -9.298 -18.052 1.00 91.81 99 GLY A CA 1
ATOM 781 C C . GLY A 1 99 ? 18.147 -8.670 -18.283 1.00 91.81 99 GLY A C 1
ATOM 782 O O . GLY A 1 99 ? 17.752 -7.700 -17.635 1.00 91.81 99 GLY A O 1
ATOM 783 N N . THR A 1 100 ? 17.422 -9.209 -19.258 1.00 93.31 100 THR A N 1
ATOM 784 C CA . THR A 1 100 ? 16.006 -8.886 -19.481 1.00 93.31 100 THR A CA 1
ATOM 785 C C . THR A 1 100 ? 15.125 -9.564 -18.432 1.00 93.31 100 THR A C 1
ATOM 787 O O . THR A 1 100 ? 15.513 -10.570 -17.837 1.00 93.31 100 THR A O 1
ATOM 790 N N . GLN A 1 101 ? 13.912 -9.050 -18.210 1.00 92.94 101 GLN A N 1
ATOM 791 C CA . GLN A 1 101 ? 12.961 -9.673 -17.284 1.00 92.94 101 GLN A CA 1
ATOM 792 C C . GLN A 1 101 ? 12.663 -11.127 -17.676 1.00 92.94 101 GLN A C 1
ATOM 794 O O . GLN A 1 101 ? 12.597 -11.996 -16.811 1.00 92.94 101 GLN A O 1
ATOM 799 N N . GLU A 1 102 ? 12.540 -11.410 -18.974 1.00 93.69 102 GLU A N 1
ATOM 800 C CA . GLU A 1 102 ? 12.325 -12.759 -19.492 1.00 93.69 102 GLU A CA 1
ATOM 801 C C . GLU A 1 102 ? 13.475 -13.704 -19.127 1.00 93.69 102 GLU A C 1
ATOM 803 O O . GLU A 1 102 ? 13.230 -14.853 -18.764 1.00 93.69 102 GLU A O 1
ATOM 808 N N . GLU A 1 103 ? 14.723 -13.235 -19.204 1.00 96.50 103 GLU A N 1
ATOM 809 C CA . GLU A 1 103 ? 15.905 -14.016 -18.823 1.00 96.50 103 GLU A CA 1
ATOM 810 C C . GLU A 1 103 ? 15.964 -14.244 -17.315 1.00 96.50 103 GLU A C 1
ATOM 812 O O . GLU A 1 103 ? 16.127 -15.383 -16.887 1.00 96.50 103 GLU A O 1
ATOM 817 N N . LEU A 1 104 ? 15.757 -13.193 -16.517 1.00 95.56 104 LEU A N 1
ATOM 818 C CA . LEU A 1 104 ? 15.774 -13.284 -15.058 1.00 95.56 104 LEU A CA 1
ATOM 819 C C . LEU A 1 104 ? 14.716 -14.273 -14.543 1.00 95.56 104 LEU A C 1
ATOM 821 O O . LEU A 1 104 ? 15.003 -15.071 -13.650 1.00 95.56 104 LEU A O 1
ATOM 825 N N . VAL A 1 105 ? 13.510 -14.254 -15.125 1.00 94.44 105 VAL A N 1
ATOM 826 C CA . VAL A 1 105 ? 12.433 -15.197 -14.785 1.00 94.44 105 VAL A CA 1
ATOM 827 C C . VAL A 1 105 ? 12.767 -16.608 -15.269 1.00 94.44 105 VAL A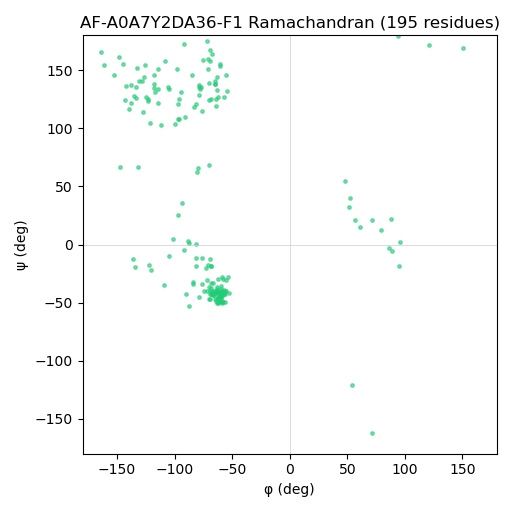 C 1
ATOM 829 O O . VAL A 1 105 ? 12.637 -17.565 -14.505 1.00 94.44 105 VAL A O 1
ATOM 832 N N . ARG A 1 106 ? 13.225 -16.766 -16.521 1.00 96.25 106 ARG A N 1
ATOM 833 C CA . ARG A 1 106 ? 13.610 -18.073 -17.086 1.00 96.25 106 ARG A CA 1
ATOM 834 C C . ARG A 1 106 ? 14.695 -18.754 -16.253 1.00 96.25 106 ARG A C 1
ATOM 836 O O . ARG A 1 106 ? 14.635 -19.967 -16.060 1.00 96.25 106 ARG A O 1
ATOM 843 N N . ASP A 1 107 ? 15.668 -17.982 -15.784 1.00 96.25 107 ASP A N 1
ATOM 844 C CA . ASP A 1 107 ? 16.832 -18.480 -15.054 1.00 96.25 107 ASP A CA 1
ATOM 845 C C . ASP A 1 107 ? 16.565 -18.592 -13.538 1.00 96.25 107 ASP A C 1
ATOM 847 O O . ASP A 1 107 ? 17.438 -19.023 -12.785 1.00 96.25 107 ASP A O 1
ATOM 851 N N . GLY A 1 108 ? 15.346 -18.262 -13.088 1.00 94.38 108 GLY A N 1
ATOM 852 C CA . GLY A 1 108 ? 14.912 -18.402 -11.696 1.00 94.38 108 GLY A CA 1
ATOM 853 C C . GLY A 1 108 ? 15.557 -17.403 -10.735 1.00 94.38 108 GLY A C 1
ATOM 854 O O . GLY A 1 108 ? 15.604 -17.661 -9.536 1.00 94.38 108 GLY A O 1
ATOM 855 N N . ILE A 1 109 ? 16.075 -16.287 -11.253 1.00 94.88 109 ILE A N 1
ATOM 856 C CA . ILE A 1 109 ? 16.667 -15.203 -10.456 1.00 94.88 109 ILE A CA 1
ATOM 857 C C . ILE A 1 109 ? 15.577 -14.364 -9.789 1.00 94.88 109 ILE A C 1
ATOM 859 O O . ILE A 1 109 ? 15.769 -13.872 -8.680 1.00 94.88 109 ILE A O 1
ATOM 863 N N . ILE A 1 110 ? 14.444 -14.205 -10.474 1.00 95.25 110 ILE A N 1
ATOM 864 C CA . ILE A 1 110 ? 13.295 -13.433 -10.015 1.00 95.25 110 ILE A CA 1
ATOM 865 C C . ILE A 1 110 ? 11.993 -14.167 -10.316 1.00 95.25 110 ILE A C 1
ATOM 867 O O . ILE A 1 110 ? 11.799 -14.693 -11.412 1.00 95.25 110 ILE A O 1
ATOM 871 N N . GLU A 1 111 ? 11.072 -14.159 -9.363 1.00 97.19 111 GLU A N 1
ATOM 872 C CA . GLU A 1 111 ? 9.687 -14.541 -9.594 1.00 97.19 111 GLU A CA 1
ATOM 873 C C . GLU A 1 111 ? 8.856 -13.281 -9.851 1.00 97.19 111 GLU A C 1
ATOM 875 O O . GLU A 1 111 ? 8.849 -12.355 -9.042 1.00 97.19 111 GLU A O 1
ATOM 880 N N . VAL A 1 112 ? 8.149 -13.242 -10.984 1.00 97.19 112 VAL A N 1
ATOM 881 C CA . VAL A 1 112 ? 7.244 -12.140 -11.332 1.00 97.19 112 VAL A CA 1
ATOM 882 C C . VAL A 1 112 ? 5.844 -12.684 -11.580 1.00 97.19 112 VAL A C 1
ATOM 884 O O . VAL A 1 112 ? 5.643 -13.524 -12.457 1.00 97.19 112 VAL A O 1
ATOM 887 N N . SER A 1 113 ? 4.861 -12.169 -10.843 1.00 97.50 113 SER A N 1
ATOM 888 C CA . SER A 1 113 ? 3.446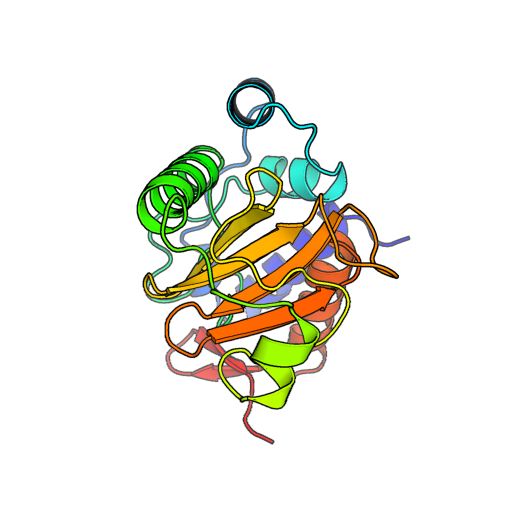 -12.508 -11.005 1.00 97.50 113 SER A CA 1
ATOM 889 C C . SER A 1 113 ? 2.616 -11.263 -11.316 1.00 97.50 113 SER A C 1
ATOM 891 O O . SER A 1 113 ? 2.278 -10.483 -10.427 1.00 97.50 113 SER A O 1
ATOM 893 N N . GLY A 1 114 ? 2.221 -11.110 -12.578 1.00 96.75 114 GLY A N 1
ATOM 894 C CA . GLY A 1 114 ? 1.464 -9.953 -13.062 1.00 96.75 114 GLY A CA 1
ATOM 895 C C . GLY A 1 114 ? 2.359 -8.854 -13.649 1.00 96.75 114 GLY A C 1
ATOM 896 O O . GLY A 1 114 ? 3.578 -9.010 -13.704 1.00 96.75 114 GLY A O 1
ATOM 897 N N . PRO A 1 115 ? 1.764 -7.755 -14.139 1.00 97.19 115 PRO A N 1
ATOM 898 C CA . PRO A 1 115 ? 2.475 -6.732 -14.905 1.00 97.19 115 PRO A CA 1
ATOM 899 C C . PRO A 1 115 ? 3.273 -5.758 -14.019 1.00 97.19 115 PRO A C 1
ATOM 901 O O . PRO A 1 115 ? 2.991 -4.562 -13.966 1.00 97.19 115 PRO A O 1
ATOM 904 N N . VAL A 1 116 ? 4.306 -6.264 -13.347 1.00 97.75 116 VAL A N 1
ATOM 905 C CA . VAL A 1 116 ? 5.284 -5.498 -12.556 1.00 97.75 116 VAL A CA 1
ATOM 906 C C . VAL A 1 116 ? 6.683 -5.668 -13.151 1.00 97.75 116 VAL A C 1
ATOM 908 O O . VAL A 1 116 ? 7.007 -6.715 -13.715 1.00 97.75 116 VAL A O 1
ATOM 911 N N . GLN A 1 117 ? 7.500 -4.616 -13.076 1.00 95.75 117 GLN A N 1
ATOM 912 C CA . GLN A 1 117 ? 8.871 -4.645 -13.586 1.00 95.75 117 GLN A CA 1
ATOM 913 C C . GLN A 1 117 ? 9.813 -5.365 -12.612 1.00 95.75 117 GLN A C 1
ATOM 915 O O . GLN A 1 117 ? 9.792 -5.104 -11.411 1.00 95.75 117 GLN A O 1
ATOM 920 N N . ALA A 1 118 ? 10.692 -6.209 -13.147 1.00 93.75 118 ALA A N 1
ATOM 921 C CA . ALA A 1 118 ? 11.782 -6.890 -12.448 1.00 93.75 118 ALA A CA 1
ATOM 922 C C . ALA A 1 118 ? 12.902 -5.915 -12.027 1.00 93.75 118 ALA A C 1
ATOM 924 O O . ALA A 1 118 ? 14.001 -5.923 -12.585 1.00 93.75 118 ALA A O 1
ATOM 925 N N . LYS A 1 119 ? 12.607 -5.023 -11.078 1.00 94.00 119 LYS A N 1
ATOM 926 C CA . LYS A 1 119 ? 13.512 -3.966 -10.609 1.00 94.00 119 LYS A CA 1
ATOM 927 C C . LYS A 1 119 ? 13.643 -3.973 -9.094 1.00 94.00 119 LYS A C 1
ATOM 929 O O . LYS A 1 119 ? 12.656 -4.129 -8.381 1.00 94.00 119 LYS A O 1
ATOM 934 N N . MET A 1 120 ? 14.859 -3.735 -8.599 1.00 93.25 120 MET A N 1
ATOM 935 C CA . MET A 1 120 ? 15.096 -3.607 -7.156 1.00 93.25 120 MET A CA 1
ATOM 936 C C . MET A 1 120 ? 14.460 -2.336 -6.590 1.00 93.25 120 MET A C 1
ATOM 938 O O . MET A 1 120 ? 13.968 -2.339 -5.463 1.00 93.25 120 MET A O 1
ATOM 942 N N . PHE A 1 121 ? 14.411 -1.270 -7.388 1.00 94.75 121 PHE A N 1
ATOM 943 C CA . PHE A 1 121 ? 13.746 -0.022 -7.046 1.00 94.75 121 PHE A CA 1
ATOM 944 C C . PHE A 1 121 ? 13.272 0.707 -8.304 1.00 94.75 121 PHE A C 1
ATOM 946 O O . PHE A 1 121 ? 13.944 0.696 -9.334 1.00 94.75 121 PHE A O 1
ATOM 953 N N . LEU A 1 122 ? 12.132 1.389 -8.191 1.00 96.06 122 LEU A N 1
ATOM 954 C CA . LEU A 1 122 ? 11.694 2.414 -9.130 1.00 96.06 122 LEU A CA 1
ATOM 955 C C . LEU A 1 122 ? 11.202 3.631 -8.334 1.00 96.06 122 LEU A C 1
ATOM 957 O O . LEU A 1 122 ? 10.406 3.453 -7.411 1.00 96.06 122 LEU A O 1
ATOM 961 N N . PRO A 1 123 ? 11.566 4.874 -8.717 1.00 97.00 123 PRO A N 1
ATOM 962 C CA . PRO A 1 123 ? 11.034 6.083 -8.078 1.00 97.00 123 PRO A CA 1
ATOM 963 C C . PRO A 1 123 ? 9.499 6.137 -8.050 1.00 97.00 123 PRO A C 1
ATOM 965 O O . PRO A 1 123 ? 8.912 6.735 -7.154 1.00 97.00 123 PRO A O 1
ATOM 968 N N . ALA A 1 124 ? 8.867 5.482 -9.027 1.00 97.75 124 ALA A N 1
ATOM 969 C CA . ALA A 1 124 ? 7.426 5.378 -9.210 1.00 97.75 124 ALA A CA 1
ATOM 970 C C . ALA A 1 124 ? 6.742 4.301 -8.341 1.00 97.75 124 ALA A C 1
ATOM 972 O O . ALA A 1 124 ? 5.530 4.128 -8.453 1.00 97.75 124 ALA A O 1
ATOM 973 N N . TRP A 1 125 ? 7.482 3.575 -7.498 1.00 98.12 125 TRP A N 1
ATOM 974 C CA . TRP A 1 125 ? 6.924 2.641 -6.519 1.00 98.12 125 TRP A CA 1
ATOM 975 C C . TRP A 1 125 ? 6.823 3.319 -5.162 1.00 98.12 125 TRP A C 1
ATOM 977 O O . TRP A 1 125 ? 7.832 3.572 -4.505 1.00 98.12 125 TRP A O 1
ATOM 987 N N . ILE A 1 126 ? 5.600 3.630 -4.741 1.00 98.50 126 ILE A N 1
ATOM 988 C CA . ILE A 1 126 ? 5.356 4.357 -3.494 1.00 98.50 126 ILE A CA 1
ATOM 989 C C . ILE A 1 126 ? 4.968 3.365 -2.396 1.00 98.50 126 ILE A C 1
ATOM 991 O O . ILE A 1 126 ? 3.832 2.882 -2.421 1.00 98.50 126 ILE A O 1
ATOM 995 N N . PRO A 1 127 ? 5.872 3.030 -1.454 1.00 97.94 127 PRO A N 1
ATOM 996 C CA . PRO A 1 127 ? 5.572 2.073 -0.398 1.00 97.94 127 PRO A CA 1
ATOM 997 C C . PRO A 1 127 ? 4.479 2.624 0.517 1.00 97.94 127 PRO A C 1
ATOM 999 O O . PRO A 1 127 ? 4.475 3.808 0.832 1.00 97.94 127 PRO A O 1
ATOM 1002 N N . PHE A 1 128 ? 3.563 1.773 0.964 1.00 98.00 128 PHE A N 1
ATOM 1003 C CA . PHE A 1 128 ? 2.546 2.131 1.962 1.00 98.00 128 PHE A CA 1
ATOM 1004 C C . PHE A 1 128 ? 2.358 1.056 3.038 1.00 98.00 128 PHE A C 1
ATOM 1006 O O . PHE A 1 128 ? 1.742 1.349 4.064 1.00 98.00 128 PHE A O 1
ATOM 1013 N N . LEU A 1 129 ? 2.904 -0.150 2.826 1.00 96.12 129 LEU A N 1
ATOM 1014 C CA . LEU A 1 129 ? 3.092 -1.163 3.864 1.00 96.12 129 LEU A CA 1
ATOM 1015 C C . LEU A 1 129 ? 4.540 -1.634 3.894 1.00 96.12 129 LEU A C 1
ATOM 1017 O O . LEU A 1 129 ? 5.151 -1.811 2.841 1.00 96.12 129 LEU A O 1
ATOM 1021 N N . GLU A 1 130 ? 5.039 -1.917 5.091 1.00 92.81 130 GLU A N 1
ATOM 1022 C CA . GLU A 1 130 ? 6.360 -2.506 5.319 1.00 92.81 130 GLU A CA 1
ATOM 1023 C C . GLU A 1 130 ? 6.258 -3.705 6.271 1.00 92.81 130 GLU A C 1
ATOM 1025 O O . GLU A 1 130 ? 5.476 -3.717 7.227 1.00 92.81 130 GLU A O 1
ATOM 1030 N N . SER A 1 131 ? 7.024 -4.756 6.004 1.00 89.62 131 SER A N 1
ATOM 1031 C CA . SER A 1 131 ? 7.121 -5.897 6.898 1.00 89.62 131 SER A CA 1
ATOM 1032 C C . SER A 1 131 ? 8.549 -6.419 7.003 1.00 89.62 131 SER A C 1
ATOM 1034 O O . SER A 1 131 ? 9.096 -6.955 6.048 1.00 89.62 131 SER A O 1
ATOM 1036 N N . ASN A 1 132 ? 9.094 -6.336 8.220 1.00 83.06 132 ASN A N 1
ATOM 1037 C CA . ASN A 1 132 ? 10.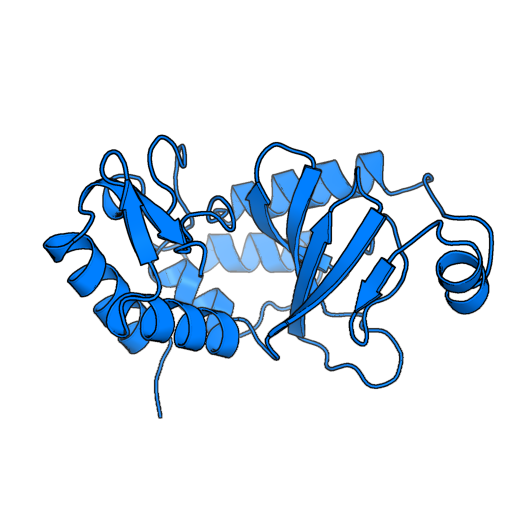348 -6.949 8.667 1.00 83.06 132 ASN A CA 1
ATOM 1038 C C . ASN A 1 132 ? 11.630 -6.500 7.931 1.00 83.06 132 ASN A C 1
ATOM 1040 O O . ASN A 1 132 ? 12.683 -7.099 8.132 1.00 83.06 132 ASN A O 1
ATOM 1044 N N . GLY A 1 133 ? 11.573 -5.404 7.179 1.00 84.38 133 GLY A N 1
ATOM 1045 C CA . GLY A 1 133 ? 12.692 -4.728 6.528 1.00 84.38 133 GLY A CA 1
ATOM 1046 C C . GLY A 1 133 ? 12.923 -5.126 5.070 1.00 84.38 133 GLY A C 1
ATOM 1047 O O . GLY A 1 133 ? 13.571 -4.378 4.341 1.00 84.38 133 GLY A O 1
ATOM 1048 N N . ASP A 1 134 ? 12.383 -6.257 4.622 1.00 86.69 134 ASP A N 1
ATOM 1049 C CA . ASP A 1 134 ? 12.645 -6.840 3.301 1.00 86.69 134 ASP A CA 1
ATOM 1050 C C . ASP A 1 134 ? 11.390 -6.996 2.428 1.00 86.69 134 ASP A C 1
ATOM 1052 O O . ASP A 1 134 ? 11.500 -7.029 1.197 1.00 86.69 134 ASP A O 1
ATOM 1056 N N . VAL A 1 135 ? 10.203 -7.031 3.042 1.00 93.19 135 VAL A N 1
ATOM 1057 C CA . VAL A 1 135 ? 8.916 -7.103 2.344 1.00 93.19 135 VAL A CA 1
ATOM 1058 C C . VAL A 1 135 ? 8.200 -5.762 2.403 1.00 93.19 135 VAL A C 1
ATOM 1060 O O . VAL A 1 135 ? 8.097 -5.125 3.452 1.00 93.19 135 VAL A O 1
ATOM 1063 N N . PHE A 1 136 ? 7.645 -5.332 1.275 1.00 95.31 136 PHE A N 1
ATOM 1064 C CA . PHE A 1 136 ? 6.817 -4.134 1.214 1.00 95.31 136 PHE A CA 1
ATOM 1065 C C . PHE A 1 136 ? 5.733 -4.221 0.168 1.00 95.31 136 PHE A C 1
ATOM 1067 O O . PHE A 1 136 ? 5.809 -4.984 -0.794 1.00 95.31 136 PHE A O 1
ATOM 1074 N N . TRP A 1 137 ? 4.746 -3.353 0.350 1.00 97.75 137 TRP A N 1
ATOM 1075 C CA . TRP A 1 137 ? 3.682 -3.142 -0.609 1.00 97.75 137 TRP A CA 1
ATOM 1076 C C . TRP A 1 137 ? 3.732 -1.709 -1.091 1.00 97.75 137 TRP A C 1
ATOM 1078 O O . TRP A 1 137 ? 3.869 -0.782 -0.286 1.00 97.75 137 TRP A O 1
ATOM 1088 N N . ALA A 1 138 ? 3.611 -1.527 -2.399 1.00 98.38 138 ALA A N 1
ATOM 1089 C CA . ALA A 1 138 ? 3.725 -0.229 -3.032 1.00 98.38 138 ALA A CA 1
ATOM 1090 C C . ALA A 1 138 ? 2.598 0.026 -4.030 1.00 98.38 138 ALA A C 1
ATOM 1092 O O . ALA A 1 138 ? 2.034 -0.893 -4.621 1.00 98.38 138 ALA A O 1
ATOM 1093 N N . ILE A 1 139 ? 2.282 1.305 -4.211 1.00 98.75 139 ILE A N 1
ATOM 1094 C CA . ILE A 1 139 ? 1.486 1.788 -5.334 1.00 98.75 139 ILE A CA 1
ATOM 1095 C C . ILE A 1 139 ? 2.445 1.951 -6.510 1.00 98.75 139 ILE A C 1
ATOM 1097 O O . ILE A 1 139 ? 3.395 2.732 -6.432 1.00 98.75 139 ILE A O 1
ATOM 1101 N N . ASP A 1 140 ? 2.202 1.208 -7.581 1.00 98.75 140 ASP A N 1
ATOM 1102 C CA . ASP A 1 140 ? 3.052 1.167 -8.762 1.00 98.75 140 ASP A CA 1
ATOM 1103 C C . ASP A 1 140 ? 2.535 2.114 -9.847 1.00 98.75 140 ASP A C 1
ATOM 1105 O O . ASP A 1 140 ? 1.514 1.871 -10.493 1.00 98.75 140 ASP A O 1
ATOM 1109 N N . PHE A 1 141 ? 3.257 3.214 -10.062 1.00 98.56 141 PHE A N 1
ATOM 1110 C CA . PHE A 1 141 ? 2.969 4.167 -11.132 1.00 98.56 141 PHE A CA 1
ATOM 1111 C C . PHE A 1 141 ? 3.713 3.873 -12.442 1.00 98.56 141 PHE A C 1
ATOM 1113 O O . PHE A 1 141 ? 3.455 4.554 -13.437 1.00 98.56 141 PHE A O 1
ATOM 1120 N N . SER A 1 142 ? 4.597 2.872 -12.472 1.00 97.88 142 SER A N 1
ATOM 1121 C CA . SER A 1 142 ? 5.369 2.463 -13.649 1.00 97.88 142 SER A CA 1
ATOM 1122 C C . SER A 1 142 ? 5.279 0.942 -13.833 1.00 97.88 142 SER A C 1
ATOM 1124 O O . SER A 1 142 ? 6.280 0.239 -13.692 1.00 97.88 142 SER A O 1
ATOM 1126 N N . PRO A 1 143 ? 4.086 0.417 -14.159 1.00 97.88 143 PRO A N 1
ATOM 1127 C CA . PRO A 1 143 ? 3.897 -1.014 -14.351 1.00 97.88 143 PRO A CA 1
ATOM 1128 C C . PRO A 1 143 ? 4.640 -1.530 -15.590 1.00 97.88 143 PRO A C 1
ATOM 1130 O O . PRO A 1 143 ? 5.025 -0.759 -16.475 1.00 97.88 143 PRO A O 1
ATOM 1133 N N . ALA A 1 144 ? 4.807 -2.851 -15.673 1.00 97.06 144 ALA A N 1
ATOM 1134 C CA . ALA A 1 144 ? 5.234 -3.504 -16.909 1.00 97.06 144 ALA A CA 1
ATOM 1135 C C . ALA A 1 144 ? 4.103 -3.503 -17.961 1.00 97.06 144 ALA A C 1
ATOM 1137 O O . ALA A 1 144 ? 2.974 -3.072 -17.698 1.00 97.06 144 ALA A O 1
ATOM 1138 N N . GLU A 1 145 ? 4.400 -3.986 -19.172 1.00 96.00 145 GLU A N 1
ATOM 1139 C CA . GLU A 1 145 ? 3.413 -4.071 -20.252 1.00 96.00 145 GLU A CA 1
ATOM 1140 C C . GLU A 1 145 ? 2.157 -4.843 -19.806 1.00 96.00 145 GLU A C 1
ATOM 1142 O O . GLU A 1 145 ? 2.236 -5.913 -19.205 1.00 96.00 145 GLU A O 1
ATOM 1147 N N . GLY A 1 146 ? 0.984 -4.270 -20.091 1.00 96.12 146 GLY A N 1
ATOM 1148 C CA . GLY A 1 146 ? -0.313 -4.826 -19.697 1.00 96.12 146 GLY A CA 1
ATOM 1149 C C . GLY A 1 146 ? -0.797 -4.434 -18.296 1.00 96.12 146 GLY A C 1
ATOM 1150 O O . GLY A 1 146 ? -1.912 -4.805 -17.938 1.00 96.12 146 GLY A O 1
ATOM 1151 N N . GLY A 1 147 ? -0.010 -3.684 -17.519 1.00 97.06 147 GLY A N 1
ATOM 1152 C CA . GLY A 1 147 ? -0.410 -3.212 -16.191 1.00 97.06 147 GLY A CA 1
ATOM 1153 C C . GLY A 1 147 ? -1.083 -1.846 -16.176 1.00 97.06 147 GLY A C 1
ATOM 1154 O O . GLY A 1 147 ? -1.153 -1.137 -17.184 1.00 97.06 147 GLY A O 1
ATOM 1155 N N . ALA A 1 148 ? -1.583 -1.479 -14.998 1.00 97.19 148 ALA A N 1
ATOM 1156 C CA . ALA A 1 148 ? -2.296 -0.230 -14.770 1.00 97.19 148 ALA A CA 1
ATOM 1157 C C . ALA A 1 148 ? -1.535 0.653 -13.777 1.00 97.19 148 ALA A C 1
ATOM 1159 O O . ALA A 1 148 ? -1.137 0.208 -12.704 1.00 97.19 148 ALA A O 1
ATOM 1160 N N . SER A 1 149 ? -1.344 1.929 -14.122 1.00 98.00 149 SER A N 1
ATOM 1161 C CA . SER A 1 149 ? -0.746 2.897 -13.198 1.00 98.00 149 SER A CA 1
ATOM 1162 C C . SER A 1 149 ? -1.644 3.057 -11.966 1.00 98.00 149 SER A C 1
ATOM 1164 O O . SER A 1 149 ? -2.841 3.321 -12.099 1.00 98.00 149 SER A O 1
ATOM 1166 N N . GLY A 1 150 ? -1.071 2.886 -10.776 1.00 98.12 150 GLY A N 1
ATOM 1167 C CA . GLY A 1 150 ? -1.785 2.864 -9.500 1.00 98.12 150 GLY A CA 1
ATOM 1168 C C . GLY A 1 150 ? -2.151 1.466 -8.988 1.00 98.12 150 GLY A C 1
ATOM 1169 O O . GLY A 1 150 ? -2.770 1.380 -7.922 1.00 98.12 150 GLY A O 1
ATOM 1170 N N . GLN A 1 151 ? -1.771 0.395 -9.699 1.00 98.69 151 GLN A N 1
ATOM 1171 C CA . GLN A 1 151 ? -1.891 -0.977 -9.198 1.00 98.69 151 GLN A CA 1
ATOM 1172 C C . GLN A 1 151 ? -1.074 -1.164 -7.915 1.00 98.69 151 GLN A C 1
ATOM 1174 O O . GLN A 1 151 ? -0.103 -0.448 -7.662 1.00 98.69 151 GLN A O 1
ATOM 1179 N N . ILE A 1 152 ? -1.466 -2.132 -7.096 1.00 98.69 152 ILE A N 1
ATOM 1180 C CA . ILE A 1 152 ? -0.730 -2.492 -5.890 1.00 98.69 152 ILE A CA 1
ATOM 1181 C C . ILE A 1 152 ? 0.203 -3.644 -6.212 1.00 98.69 152 ILE A C 1
ATOM 1183 O O . ILE A 1 152 ? -0.222 -4.665 -6.760 1.00 98.69 152 ILE A O 1
ATOM 1187 N N . ILE A 1 153 ? 1.456 -3.480 -5.810 1.00 98.56 153 ILE A N 1
ATOM 1188 C CA . ILE A 1 153 ? 2.462 -4.530 -5.850 1.00 98.56 153 ILE A CA 1
ATOM 1189 C C . ILE A 1 153 ? 2.892 -4.917 -4.443 1.00 98.56 153 ILE A C 1
ATOM 1191 O O . ILE A 1 153 ? 2.882 -4.096 -3.528 1.00 98.56 153 ILE A O 1
ATOM 1195 N N . GLU A 1 154 ? 3.286 -6.169 -4.305 1.00 97.50 154 GLU A N 1
ATOM 1196 C CA . GLU A 1 154 ? 4.014 -6.726 -3.179 1.00 97.50 154 GLU A CA 1
ATOM 1197 C C . GLU A 1 154 ? 5.390 -7.147 -3.684 1.00 97.50 154 GLU A C 1
ATOM 1199 O O . GLU A 1 154 ? 5.507 -7.779 -4.739 1.00 97.50 154 GLU A O 1
ATOM 1204 N N . VAL A 1 155 ? 6.426 -6.788 -2.939 1.00 96.38 155 VAL A N 1
ATOM 1205 C CA . VAL A 1 155 ? 7.808 -7.057 -3.311 1.00 96.38 155 VAL A CA 1
ATOM 1206 C C . VAL A 1 155 ? 8.546 -7.626 -2.110 1.00 96.38 155 VAL A C 1
ATOM 1208 O O . VAL A 1 155 ? 8.564 -7.031 -1.033 1.00 96.38 155 VAL A O 1
ATOM 1211 N N . HIS A 1 156 ? 9.164 -8.781 -2.330 1.00 95.62 156 HIS A N 1
ATOM 1212 C CA . HIS A 1 156 ? 10.012 -9.498 -1.388 1.00 95.62 156 HIS A CA 1
ATOM 1213 C C . HIS A 1 156 ? 11.437 -9.436 -1.920 1.00 95.62 156 HIS A C 1
ATOM 1215 O O . HIS A 1 156 ? 11.778 -10.135 -2.878 1.00 95.62 156 HIS A O 1
ATOM 1221 N N . TRP A 1 157 ? 12.265 -8.572 -1.338 1.00 91.31 157 TRP A N 1
ATOM 1222 C CA . TRP A 1 157 ? 13.620 -8.357 -1.841 1.00 91.31 157 TRP A CA 1
ATOM 1223 C C . TRP A 1 157 ? 14.541 -9.557 -1.628 1.00 91.31 157 TRP A C 1
ATOM 1225 O O . TRP A 1 157 ? 15.278 -9.908 -2.544 1.00 91.31 157 TRP A O 1
ATOM 1235 N N . GLU A 1 158 ? 14.498 -10.205 -0.460 1.00 90.75 158 GLU A N 1
ATOM 1236 C CA . GLU A 1 158 ? 15.399 -11.328 -0.159 1.00 90.75 158 GLU A CA 1
ATOM 1237 C C . GLU A 1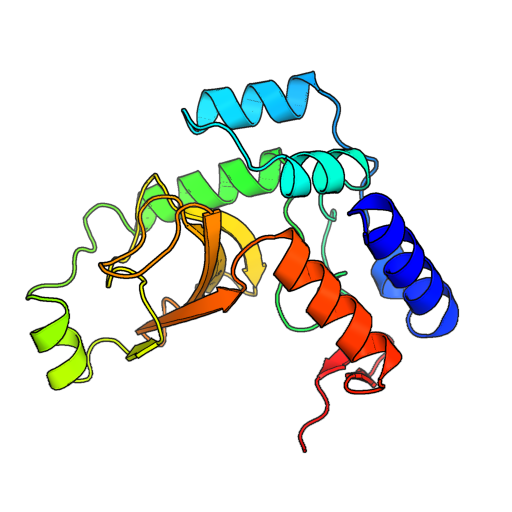 158 ? 15.083 -12.577 -0.984 1.00 90.75 158 GLU A C 1
ATOM 1239 O O . GLU A 1 158 ? 15.991 -13.262 -1.454 1.00 90.75 158 GLU A O 1
ATOM 1244 N N . SER A 1 159 ? 13.797 -12.877 -1.179 1.00 93.06 159 SER A N 1
ATOM 1245 C CA . SER A 1 159 ? 13.364 -14.035 -1.966 1.00 93.06 159 SER A CA 1
ATOM 1246 C C . SER A 1 159 ? 13.216 -13.732 -3.455 1.00 93.06 159 SER A C 1
ATOM 1248 O O . SER A 1 159 ? 12.759 -14.597 -4.199 1.00 93.06 159 SER A O 1
ATOM 1250 N N . CYS A 1 160 ? 13.537 -12.510 -3.878 1.00 94.50 160 CYS A N 1
ATOM 1251 C CA . CYS A 1 160 ? 13.371 -12.038 -5.240 1.00 94.50 160 CYS A CA 1
ATOM 1252 C C . CYS A 1 160 ? 11.976 -12.342 -5.838 1.00 94.50 160 CYS A C 1
ATOM 1254 O O . CYS A 1 160 ? 11.878 -12.930 -6.916 1.00 94.50 160 CYS A O 1
ATOM 1256 N N . SER A 1 161 ? 10.894 -11.930 -5.166 1.00 96.50 161 SER A N 1
ATOM 1257 C CA . SER A 1 161 ? 9.518 -12.129 -5.654 1.00 96.50 161 SER A CA 1
ATOM 1258 C C . SER A 1 161 ? 8.750 -10.809 -5.771 1.00 96.50 161 SER A C 1
ATOM 1260 O O . SER A 1 161 ? 8.660 -10.046 -4.810 1.00 96.50 161 SER A O 1
ATOM 1262 N N . TRP A 1 162 ? 8.199 -10.536 -6.956 1.00 97.25 162 TRP A N 1
ATOM 1263 C CA . TRP A 1 162 ? 7.438 -9.330 -7.284 1.00 97.25 162 TRP A CA 1
ATOM 1264 C C . TRP A 1 162 ? 6.068 -9.719 -7.817 1.00 97.25 162 TRP A C 1
ATOM 1266 O O . TRP A 1 162 ? 5.943 -10.484 -8.776 1.00 97.25 162 TRP A O 1
ATOM 1276 N N . ARG A 1 163 ? 5.012 -9.161 -7.231 1.00 98.06 163 ARG A N 1
ATOM 1277 C CA . ARG A 1 163 ? 3.649 -9.558 -7.571 1.00 98.06 163 ARG A CA 1
ATOM 1278 C C . ARG A 1 163 ? 2.698 -8.378 -7.587 1.00 98.06 163 ARG A C 1
ATOM 1280 O O . ARG A 1 163 ? 2.685 -7.586 -6.656 1.00 98.06 163 ARG A O 1
ATOM 1287 N N . VAL A 1 164 ? 1.838 -8.313 -8.599 1.00 98.50 164 VAL A N 1
ATOM 1288 C CA . VAL A 1 164 ? 0.635 -7.473 -8.568 1.00 98.50 164 VAL A CA 1
ATOM 1289 C C . VAL A 1 164 ? -0.434 -8.185 -7.743 1.00 98.50 164 VAL A C 1
ATOM 1291 O O . VAL A 1 164 ? -0.733 -9.354 -7.978 1.00 98.50 164 VAL A O 1
ATOM 1294 N N . VAL A 1 165 ? -1.006 -7.481 -6.772 1.00 97.62 165 VAL A N 1
ATOM 1295 C CA . VAL A 1 165 ? -1.919 -8.054 -5.762 1.00 97.62 165 VAL A CA 1
ATOM 1296 C C . VAL A 1 165 ? -3.297 -7.398 -5.727 1.00 97.62 165 VAL A C 1
ATOM 1298 O O . VAL A 1 165 ? -4.228 -7.973 -5.170 1.00 97.62 165 VAL A O 1
ATOM 1301 N N . ALA A 1 166 ? -3.443 -6.205 -6.307 1.00 98.00 166 ALA A N 1
ATOM 1302 C CA . ALA A 1 166 ? -4.728 -5.533 -6.476 1.00 98.00 166 ALA A CA 1
ATOM 1303 C C . ALA A 1 166 ? -4.637 -4.445 -7.552 1.00 98.00 166 ALA A C 1
ATOM 1305 O O . ALA A 1 166 ? -3.583 -3.843 -7.747 1.00 98.00 166 ALA A O 1
ATOM 1306 N N . ASP A 1 167 ? -5.763 -4.114 -8.181 1.00 97.94 167 ASP A N 1
ATOM 1307 C CA . ASP A 1 167 ? -5.822 -3.078 -9.224 1.00 97.94 167 ASP A CA 1
ATOM 1308 C C . ASP A 1 167 ? -5.684 -1.648 -8.676 1.00 97.94 167 ASP A C 1
ATOM 1310 O O . ASP A 1 167 ? -5.396 -0.710 -9.414 1.00 97.94 167 ASP A O 1
ATOM 1314 N N . SER A 1 168 ? -5.948 -1.449 -7.383 1.00 98.19 168 SER A N 1
ATOM 1315 C CA . SER A 1 168 ? -5.833 -0.152 -6.711 1.00 98.19 168 SER A CA 1
ATOM 1316 C C . SER A 1 168 ? -5.806 -0.314 -5.193 1.00 98.19 168 SER A C 1
ATOM 1318 O O . SER A 1 168 ? -6.212 -1.349 -4.660 1.00 98.19 168 SER A O 1
ATOM 1320 N N . PHE A 1 169 ? -5.417 0.744 -4.474 1.00 98.25 169 PHE A N 1
ATOM 1321 C CA . PHE A 1 169 ? -5.486 0.770 -3.007 1.00 98.25 169 PHE A CA 1
ATOM 1322 C C . PHE A 1 169 ? -6.906 0.491 -2.486 1.00 98.25 169 PHE A C 1
ATOM 1324 O O . PHE A 1 169 ? -7.081 -0.230 -1.508 1.00 98.25 169 PHE A O 1
ATOM 1331 N N . GLN A 1 170 ? -7.933 1.036 -3.150 1.00 98.00 170 GLN A N 1
ATOM 1332 C CA . GLN A 1 170 ? -9.319 0.790 -2.752 1.00 98.00 170 GLN A CA 1
ATOM 1333 C C . GLN A 1 170 ? -9.709 -0.681 -2.936 1.00 98.00 170 GLN A C 1
ATOM 1335 O O . GLN A 1 170 ? -10.338 -1.238 -2.044 1.00 98.00 170 GLN A O 1
ATOM 1340 N N . ALA A 1 171 ? -9.316 -1.308 -4.051 1.00 98.00 171 ALA A N 1
ATOM 1341 C CA . ALA A 1 171 ? -9.583 -2.727 -4.294 1.00 98.00 171 ALA A CA 1
ATOM 1342 C C . ALA A 1 171 ? -8.866 -3.624 -3.270 1.00 98.00 171 ALA A C 1
ATOM 1344 O O . ALA A 1 171 ? -9.458 -4.573 -2.763 1.00 98.00 171 ALA A O 1
ATOM 1345 N N . LEU A 1 172 ? -7.622 -3.286 -2.908 1.00 98.00 172 LEU A N 1
ATOM 1346 C CA . LEU A 1 172 ? -6.881 -3.985 -1.856 1.00 98.00 172 LEU A CA 1
ATOM 1347 C C . LEU A 1 172 ? -7.597 -3.909 -0.502 1.00 98.00 172 LEU A C 1
ATOM 1349 O O . LEU A 1 172 ? -7.691 -4.917 0.201 1.00 98.00 172 LEU A O 1
ATOM 1353 N N . LEU A 1 173 ? -8.050 -2.709 -0.124 1.00 98.19 173 LEU A N 1
ATOM 1354 C CA . LEU A 1 173 ? -8.728 -2.477 1.147 1.00 98.19 173 LEU A CA 1
ATOM 1355 C C . LEU A 1 173 ? -10.077 -3.203 1.189 1.00 98.19 173 LEU A C 1
ATOM 1357 O O . LEU A 1 173 ? -10.369 -3.847 2.190 1.00 98.19 173 LEU A O 1
ATOM 1361 N N . ASP A 1 174 ? -10.861 -3.145 0.109 1.00 98.00 174 ASP A N 1
ATOM 1362 C CA . ASP A 1 174 ? -12.133 -3.868 -0.006 1.00 98.00 174 ASP A CA 1
ATOM 1363 C C . ASP A 1 174 ? -11.952 -5.378 0.151 1.00 98.00 174 ASP A C 1
ATOM 1365 O O . ASP A 1 174 ? -12.587 -5.991 1.011 1.00 98.00 174 ASP A O 1
ATOM 1369 N N . GLU A 1 175 ? -11.015 -5.974 -0.590 1.00 97.06 175 GLU A N 1
ATOM 1370 C CA . GLU A 1 175 ? -10.771 -7.411 -0.482 1.00 97.06 175 GLU A CA 1
ATOM 1371 C C . GLU A 1 175 ? -10.270 -7.801 0.913 1.00 97.06 175 GLU A C 1
ATOM 1373 O O . GLU A 1 175 ? -10.692 -8.817 1.458 1.00 97.06 175 GLU A O 1
ATOM 1378 N N . TYR A 1 176 ? -9.418 -6.981 1.536 1.00 97.25 176 TYR A N 1
ATOM 1379 C CA . TYR A 1 176 ? -8.963 -7.230 2.903 1.00 97.25 176 TYR A CA 1
ATOM 1380 C C . TYR A 1 176 ? -10.110 -7.204 3.919 1.00 97.25 176 TYR A C 1
ATOM 1382 O O . TYR A 1 176 ? -10.265 -8.146 4.696 1.00 97.25 176 TYR A O 1
ATOM 1390 N N . VAL A 1 177 ? -10.937 -6.154 3.899 1.00 97.50 177 VAL A N 1
ATOM 1391 C CA . VAL A 1 177 ? -12.098 -6.039 4.795 1.00 97.50 177 VAL A CA 1
ATOM 1392 C C . VAL A 1 177 ? -13.062 -7.201 4.565 1.00 97.50 177 VAL A C 1
ATOM 1394 O O . VAL A 1 177 ? -13.521 -7.831 5.518 1.00 97.50 177 VAL A O 1
ATOM 1397 N N . SER A 1 178 ? -13.330 -7.527 3.304 1.00 97.25 178 SER A N 1
ATOM 1398 C CA . SER A 1 178 ? -14.207 -8.632 2.937 1.00 97.25 178 SER A CA 1
ATOM 1399 C C . SER A 1 178 ? -13.651 -9.981 3.409 1.00 97.25 178 SER A C 1
ATOM 1401 O O . SER A 1 178 ? -14.410 -10.790 3.936 1.00 97.25 178 SER A O 1
ATOM 1403 N N . ALA A 1 179 ? -12.340 -10.217 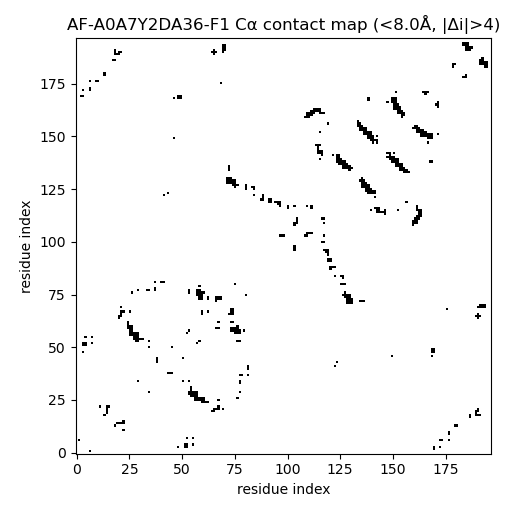3.320 1.00 96.38 179 ALA A N 1
ATOM 1404 C CA . ALA A 1 179 ? -11.701 -11.429 3.835 1.00 96.38 179 ALA A CA 1
ATOM 1405 C C . ALA A 1 179 ? -11.813 -11.563 5.365 1.00 96.38 179 ALA A C 1
ATOM 1407 O O . ALA A 1 179 ? -12.113 -12.644 5.880 1.00 96.38 179 ALA A O 1
ATOM 1408 N N . LEU A 1 180 ? -11.644 -10.463 6.106 1.00 96.06 180 LEU A N 1
ATOM 1409 C CA . LEU A 1 180 ? -11.861 -10.441 7.558 1.00 96.06 180 LEU A CA 1
ATOM 1410 C C . LEU A 1 180 ? -13.309 -10.803 7.922 1.00 96.06 180 LEU A C 1
ATOM 1412 O O . LEU A 1 180 ? -13.548 -11.595 8.836 1.00 96.06 180 LEU A O 1
ATOM 1416 N N . GLU A 1 181 ? -14.285 -10.244 7.207 1.00 96.25 181 GLU A N 1
ATOM 1417 C CA . GLU A 1 181 ? -15.713 -10.479 7.451 1.00 96.25 181 GLU A CA 1
ATOM 1418 C C . GLU A 1 181 ? -16.177 -11.882 7.030 1.00 96.25 181 GLU A C 1
ATOM 1420 O O . GLU A 1 181 ? -17.072 -12.443 7.665 1.00 96.25 181 GLU A O 1
ATOM 1425 N N . ARG A 1 182 ? -15.556 -12.474 6.000 1.00 96.31 182 ARG A N 1
ATOM 1426 C CA . ARG A 1 182 ? -15.795 -13.869 5.587 1.00 96.31 182 ARG A CA 1
ATOM 1427 C C . ARG A 1 182 ? -15.230 -14.894 6.572 1.00 96.31 182 ARG A C 1
ATOM 1429 O O . ARG A 1 182 ? -15.671 -16.041 6.552 1.00 96.31 182 ARG A O 1
ATOM 1436 N N . GLY A 1 183 ? -14.313 -14.481 7.448 1.00 94.88 183 GLY A N 1
ATOM 1437 C CA . GLY A 1 183 ? -13.659 -15.362 8.414 1.00 94.88 183 GLY A CA 1
ATOM 1438 C C . GLY A 1 183 ? -12.395 -16.035 7.879 1.00 94.88 183 GLY A C 1
ATOM 1439 O O . GLY A 1 183 ? -11.975 -17.051 8.428 1.00 94.88 183 GLY A O 1
ATOM 1440 N N . ASP A 1 184 ? -11.768 -15.466 6.846 1.00 94.81 184 ASP A N 1
ATOM 1441 C CA . ASP A 1 184 ? -10.522 -15.995 6.271 1.00 94.81 184 ASP A CA 1
ATOM 1442 C C . ASP A 1 184 ? -9.341 -15.839 7.258 1.00 94.81 184 ASP A C 1
ATOM 1444 O O . ASP A 1 184 ? -8.333 -16.545 7.184 1.00 94.81 184 ASP A O 1
ATOM 1448 N N . TYR A 1 185 ? -9.485 -14.953 8.249 1.00 93.94 185 TYR A N 1
ATOM 1449 C CA . TYR A 1 185 ? -8.510 -14.698 9.306 1.00 93.94 185 TYR A CA 1
ATOM 1450 C C . TYR A 1 185 ? -8.934 -15.318 10.641 1.00 93.94 185 TYR A C 1
ATOM 1452 O O . TYR A 1 185 ? -10.054 -15.121 11.116 1.00 93.94 185 TYR A O 1
ATOM 1460 N N . THR A 1 186 ? -7.994 -15.992 11.303 1.00 92.38 186 THR A N 1
ATOM 1461 C CA . THR A 1 186 ? -8.133 -16.439 12.698 1.00 92.38 186 THR A CA 1
ATOM 1462 C C . THR A 1 186 ? -7.437 -15.467 13.641 1.00 92.38 186 THR A C 1
ATOM 1464 O O . THR A 1 186 ? -6.462 -14.815 13.274 1.00 92.38 186 THR A O 1
ATOM 1467 N N . ILE A 1 187 ? -7.918 -15.362 14.883 1.00 91.69 187 ILE A N 1
ATOM 1468 C CA . ILE A 1 187 ? -7.277 -14.522 15.900 1.00 91.69 187 ILE A CA 1
ATOM 1469 C C . ILE A 1 187 ? -6.253 -15.347 16.679 1.00 91.69 187 ILE A C 1
ATOM 1471 O O . ILE A 1 187 ? -6.615 -16.201 17.488 1.00 91.69 187 ILE A O 1
ATOM 1475 N N . GLN A 1 188 ? -4.970 -15.058 16.478 1.00 88.94 188 GLN A N 1
ATOM 1476 C CA . GLN A 1 188 ? -3.855 -15.693 17.179 1.00 88.94 188 GLN A CA 1
ATOM 1477 C C . GLN A 1 188 ? -3.142 -14.658 18.048 1.00 88.94 188 GLN A C 1
ATOM 1479 O O . GLN A 1 188 ? -2.699 -13.618 17.571 1.00 88.94 188 GLN A O 1
ATOM 1484 N N . ASN A 1 189 ? -3.057 -14.907 19.359 1.00 85.38 189 ASN A N 1
ATOM 1485 C CA . ASN A 1 189 ? -2.469 -13.966 20.326 1.00 85.38 189 ASN A CA 1
ATOM 1486 C C . ASN A 1 189 ? -3.051 -12.533 20.244 1.00 85.38 189 ASN A C 1
ATOM 1488 O O . ASN A 1 189 ? -2.356 -11.549 20.505 1.00 85.38 189 ASN A O 1
ATOM 1492 N N . GLY A 1 190 ? -4.338 -12.419 19.891 1.00 84.12 190 GLY A N 1
ATOM 1493 C CA . GLY A 1 190 ? -5.041 -11.142 19.721 1.00 84.12 190 GLY A CA 1
ATOM 1494 C C . GLY A 1 190 ? -4.772 -10.430 18.393 1.00 84.12 190 GLY A C 1
ATOM 1495 O O . GLY A 1 190 ? -5.112 -9.255 18.280 1.00 84.12 190 GLY A O 1
ATOM 1496 N N . ARG A 1 191 ? -4.162 -11.114 17.419 1.00 87.19 191 ARG A N 1
ATOM 1497 C CA . ARG A 1 191 ? -3.834 -10.587 16.092 1.00 87.19 191 ARG A CA 1
ATOM 1498 C C . ARG A 1 191 ? -4.578 -11.375 15.014 1.00 87.19 191 ARG A C 1
ATOM 1500 O O . ARG A 1 191 ? -4.615 -12.602 15.122 1.00 87.19 191 ARG A O 1
ATOM 1507 N N . PRO A 1 192 ? -5.138 -10.731 13.981 1.00 91.44 192 PRO A N 1
ATOM 1508 C CA . PRO A 1 192 ? -5.608 -11.450 12.807 1.00 91.44 192 PRO A CA 1
ATOM 1509 C C . PRO A 1 192 ? -4.416 -12.120 12.118 1.00 91.44 192 PRO A C 1
ATOM 1511 O O . PRO A 1 192 ? -3.360 -11.518 11.942 1.00 91.44 192 PRO A O 1
ATOM 1514 N N . THR A 1 193 ? -4.561 -13.386 11.764 1.00 89.69 193 THR A N 1
ATOM 1515 C CA . THR A 1 193 ? -3.570 -14.165 11.020 1.00 89.69 193 THR A CA 1
ATOM 1516 C C . THR A 1 193 ? -4.319 -14.931 9.949 1.00 89.69 193 THR A C 1
ATOM 1518 O O . THR A 1 193 ? -5.323 -15.581 10.261 1.00 89.69 193 THR A O 1
ATOM 1521 N N . LEU A 1 194 ? -3.876 -14.816 8.695 1.00 85.44 194 LEU A N 1
ATOM 1522 C CA . LEU A 1 194 ? -4.517 -15.515 7.590 1.00 85.44 194 LEU A CA 1
ATOM 1523 C C . LEU A 1 194 ? -4.516 -17.015 7.896 1.00 85.44 194 LEU A C 1
ATOM 1525 O O . LEU A 1 194 ? -3.488 -17.588 8.267 1.00 85.44 194 LEU A O 1
ATOM 1529 N N . SER A 1 195 ? -5.689 -17.634 7.828 1.00 75.62 195 SER A N 1
ATOM 1530 C CA . SER A 1 195 ? -5.829 -19.040 8.189 1.00 75.62 195 SER A CA 1
ATOM 1531 C C . SER A 1 195 ? -5.128 -19.891 7.129 1.00 75.62 195 SER A C 1
ATOM 1533 O O . SER A 1 195 ? -5.460 -19.757 5.950 1.00 75.62 195 SER A O 1
ATOM 1535 N N . PRO A 1 196 ? -4.174 -20.767 7.495 1.00 60.69 196 PRO A N 1
ATOM 1536 C CA . PRO A 1 196 ? -3.723 -21.784 6.561 1.00 60.69 196 PRO A CA 1
ATOM 1537 C C . PRO A 1 196 ? -4.922 -22.696 6.271 1.00 60.69 196 PRO A C 1
ATOM 1539 O O . PRO A 1 196 ? -5.562 -23.170 7.212 1.00 60.69 196 PRO A O 1
ATOM 1542 N N . TYR A 1 197 ? -5.256 -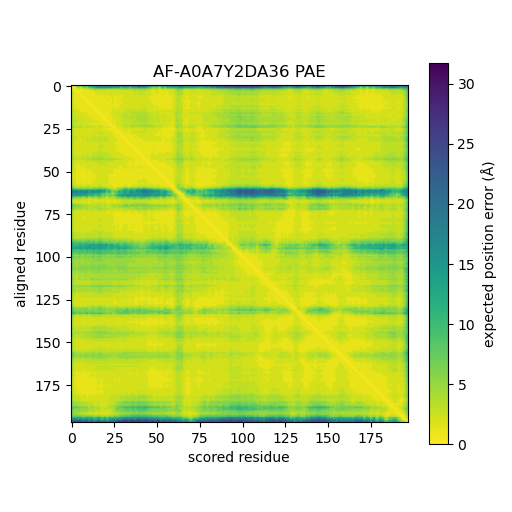22.860 4.989 1.00 45.78 197 TYR A N 1
ATOM 1543 C CA . TYR A 1 197 ? -6.291 -23.788 4.521 1.00 45.78 197 TYR A CA 1
ATOM 1544 C C . TYR A 1 197 ? -6.128 -25.194 5.114 1.00 45.78 197 TYR A C 1
ATOM 1546 O O . TYR A 1 197 ? -4.969 -25.658 5.232 1.00 45.78 197 TYR A O 1
#

Sequence (197 aa):
METVRSLWNRLENWGRTNAPKMLEDLNSGAGDDEIIALESALNLTLPASYKESLRIHNGESDGWPCKIFADRGAYLSTEGVLKEWNMRREFGEGSELEGTQEELVRDGIIEVSGPVQAKMFLPAWIPFLESNGDVFWAIDFSPAEGGASGQIIEVHWESCSWRVVADSFQALLDEYVSALERGDYTIQNGRPTLSPY

pLDDT: mean 93.87, std 7.69, range [45.78, 98.75]

Foldseek 3Di:
DDALVNLVVLLCVLCVVQFVVQVPFFAAADDPVLQVVLCVLLVHDADPRVNVVSRRTQWGDPCPPAASLFPQFGFHGSVRQSVLQVVQCVVFVVVFDPDAPVVCVVVQVAAEAPFAGLGSDDSQWGWGGDDPSFKTKTQHQDTHPPADRAFIWIAGRVSRYIYGDGNHPVRVSVVSSVCSVVVQFDQDPSYTDGDDD

Radius of gyration: 16.7 Å; Cα contacts (8 Å, |Δi|>4): 350; chains: 1; bounding box: 43×44×41 Å

Solvent-accessible surface area (backbone atoms only — not comparable to full-atom values): 10575 Å² total; per-residue (Å²): 131,92,46,58,70,58,47,51,52,51,43,50,55,48,27,67,73,72,21,50,58,30,57,72,44,52,34,68,39,44,52,71,67,54,52,50,51,41,27,63,74,63,75,47,84,74,54,69,53,51,54,53,43,29,47,61,32,27,17,38,78,72,46,68,94,30,21,74,54,37,82,70,17,29,41,39,18,60,65,46,25,53,52,50,41,51,54,42,44,66,65,18,61,89,51,70,72,88,71,53,63,70,51,31,42,74,73,67,66,34,49,72,43,64,40,55,60,86,59,69,53,54,91,49,45,46,43,47,28,44,34,98,88,48,34,37,27,25,39,25,59,64,42,27,85,94,44,51,71,42,18,25,34,38,38,31,64,85,78,28,36,40,31,55,77,30,78,24,63,56,54,42,51,48,53,50,44,50,36,56,74,73,54,50,41,42,75,55,98,54,24,56,35,75,54,83,128